Protein AF-A0A1G0NSI0-F1 (afdb_monomer_lite)

pLDDT: mean 87.08, std 13.44, range [25.91, 98.75]

Sequence (244 aa):
MTEITLTLRPIGFISTPFKSKYAAPRQPATALRKSTGTIKLRPGYNFEQALEDLREFDYIWVIFWFNKNSGWKPMVLPPHGDRKKRGVFSTRSPHRPNPIGLSLCKLVDIKGRSIRIENPDMLDGTPVLDIKPYIPHAESHAGAKSGWIGQSNEQTPRPYKVAIAPEVRSSLKLVDREERREIVEYLKEILTRDPHPHIYRRIKTSSDGNSVIAVKRWRFMFSLEEGTVRVFGVAHDRERGTQP

Structure (mmCIF, N/CA/C/O backbone):
data_AF-A0A1G0NSI0-F1
#
_entry.id   AF-A0A1G0NSI0-F1
#
loop_
_atom_site.group_PDB
_atom_site.id
_atom_site.type_symbol
_atom_site.label_atom_id
_atom_site.label_alt_id
_atom_site.label_comp_id
_atom_site.label_asym_id
_atom_site.label_entity_id
_atom_site.label_seq_id
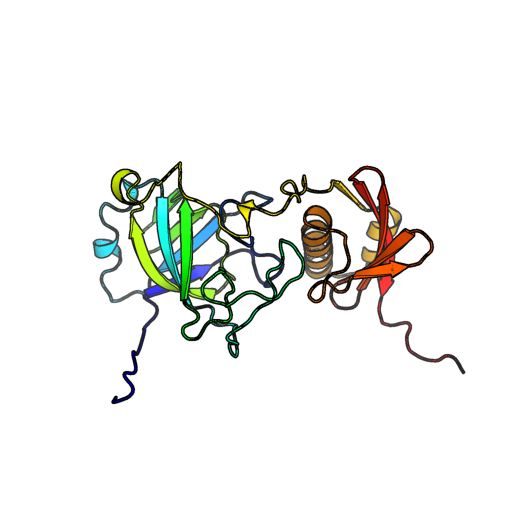_atom_site.pdbx_PDB_ins_code
_atom_site.Cartn_x
_atom_site.Cartn_y
_atom_site.Cartn_z
_atom_site.occupancy
_atom_site.B_iso_or_equiv
_atom_site.auth_seq_id
_atom_site.auth_comp_id
_atom_site.auth_asym_id
_atom_site.auth_atom_id
_atom_site.pdbx_PDB_model_num
ATOM 1 N N . MET A 1 1 ? -32.333 13.637 -7.473 1.00 62.72 1 MET A N 1
ATOM 2 C CA . MET A 1 1 ? -31.585 13.192 -6.278 1.00 62.72 1 MET A CA 1
ATOM 3 C C . MET A 1 1 ? -30.648 14.315 -5.898 1.00 62.72 1 MET A C 1
ATOM 5 O O . MET A 1 1 ? -29.918 14.770 -6.769 1.00 62.72 1 MET A O 1
ATOM 9 N N . THR A 1 2 ? -30.727 14.817 -4.669 1.00 66.88 2 THR A N 1
ATOM 10 C CA . THR A 1 2 ? -29.755 15.787 -4.157 1.00 66.88 2 THR A CA 1
ATOM 11 C C . THR A 1 2 ? -28.403 15.099 -4.023 1.00 66.88 2 THR A C 1
ATOM 13 O O . THR A 1 2 ? -28.314 13.971 -3.537 1.00 66.88 2 THR A O 1
ATOM 16 N N . GLU A 1 3 ? -27.359 15.745 -4.524 1.00 83.31 3 GLU A N 1
ATOM 17 C CA . GLU A 1 3 ? -25.992 15.267 -4.365 1.00 83.31 3 GLU A CA 1
ATOM 18 C C . GLU A 1 3 ? -25.636 15.278 -2.871 1.00 83.31 3 GLU A C 1
ATOM 20 O O . GLU A 1 3 ? -25.782 16.298 -2.197 1.00 83.31 3 GLU A O 1
ATOM 25 N N . ILE A 1 4 ? -25.230 14.124 -2.334 1.00 91.19 4 ILE A N 1
ATOM 26 C CA . ILE A 1 4 ? -24.803 13.990 -0.938 1.00 91.19 4 ILE A CA 1
ATOM 27 C C . ILE A 1 4 ? -23.279 14.053 -0.905 1.00 91.19 4 ILE A C 1
ATOM 29 O O . ILE A 1 4 ? -22.605 13.191 -1.471 1.00 91.19 4 ILE A O 1
ATOM 33 N N . THR A 1 5 ? -22.747 15.035 -0.181 1.00 91.25 5 THR A N 1
ATOM 34 C CA . THR A 1 5 ? -21.307 15.203 0.036 1.00 91.25 5 THR A CA 1
ATOM 35 C C . THR A 1 5 ? -20.927 14.769 1.446 1.00 91.25 5 THR A C 1
ATOM 37 O O . THR A 1 5 ? -21.587 15.130 2.419 1.00 91.25 5 THR A O 1
ATOM 40 N N . LEU A 1 6 ? -19.829 14.018 1.560 1.00 94.00 6 LEU A N 1
ATOM 41 C CA . LEU A 1 6 ? -19.247 13.600 2.834 1.00 94.00 6 LEU A CA 1
ATOM 42 C C . LEU A 1 6 ? -17.893 14.278 3.045 1.00 94.00 6 LEU A C 1
ATOM 44 O O . LEU A 1 6 ? -17.014 14.208 2.186 1.00 94.00 6 LEU A O 1
ATOM 48 N N . THR A 1 7 ? -17.703 14.873 4.221 1.00 95.44 7 THR A N 1
ATOM 49 C CA . THR A 1 7 ? -16.415 15.440 4.639 1.00 95.44 7 THR A CA 1
ATOM 50 C C . THR A 1 7 ? -15.722 14.476 5.589 1.00 95.44 7 THR A C 1
ATOM 52 O O . THR A 1 7 ? -16.191 14.247 6.702 1.00 95.44 7 THR A O 1
ATOM 55 N N . LEU A 1 8 ? -14.581 13.931 5.167 1.00 95.94 8 LEU A N 1
ATOM 56 C CA . LEU A 1 8 ? -13.781 13.004 5.965 1.00 95.94 8 LEU A CA 1
ATOM 57 C C . LEU A 1 8 ? -12.566 13.715 6.563 1.00 95.94 8 LEU A C 1
ATOM 59 O O . LEU A 1 8 ? -11.905 14.516 5.901 1.00 95.94 8 LEU A O 1
ATOM 63 N N . ARG A 1 9 ? -12.246 13.393 7.818 1.00 96.69 9 ARG A N 1
ATOM 64 C CA . ARG A 1 9 ? -11.052 13.886 8.511 1.00 96.69 9 ARG A CA 1
ATOM 65 C C . ARG A 1 9 ? -10.139 12.700 8.816 1.00 96.69 9 ARG A C 1
ATOM 67 O O . ARG A 1 9 ? -10.599 11.776 9.478 1.00 96.69 9 ARG A O 1
ATOM 74 N N . PRO A 1 10 ? -8.867 12.710 8.383 1.00 98.19 10 PRO A N 1
ATOM 75 C CA . PRO A 1 10 ? -7.940 11.641 8.729 1.00 98.19 10 PRO A CA 1
ATOM 76 C C . PRO A 1 10 ? -7.777 11.507 10.246 1.00 98.19 10 PRO A C 1
ATOM 78 O O . PRO A 1 10 ? -7.572 12.516 10.935 1.00 98.19 10 PRO A O 1
ATOM 81 N N . ILE A 1 11 ? -7.813 10.270 10.742 1.00 98.56 11 ILE A N 1
ATOM 82 C CA . ILE A 1 11 ? -7.520 9.931 12.145 1.00 98.56 11 ILE A CA 1
ATOM 83 C C . ILE A 1 11 ? -6.013 9.863 12.405 1.00 98.56 11 ILE A C 1
ATOM 85 O O . ILE A 1 11 ? -5.558 10.000 13.538 1.00 98.56 11 ILE A O 1
ATOM 89 N N . GLY A 1 12 ? -5.219 9.706 11.348 1.00 98.50 12 GLY A N 1
ATOM 90 C CA . GLY A 1 12 ? -3.770 9.603 11.411 1.00 98.50 12 GLY A CA 1
ATOM 91 C C . GLY A 1 12 ? -3.139 9.545 10.029 1.00 98.50 12 GLY A C 1
ATOM 92 O O . GLY A 1 12 ? -3.813 9.669 9.004 1.00 98.50 12 GLY A O 1
ATOM 93 N N . PHE A 1 13 ? -1.829 9.340 10.015 1.00 98.62 13 PHE A N 1
ATOM 94 C CA . PHE A 1 13 ? -1.046 9.179 8.794 1.00 98.62 13 PHE A CA 1
ATOM 95 C C . PHE A 1 13 ? -0.092 8.006 8.962 1.00 98.62 13 PHE A C 1
ATOM 97 O O . PHE A 1 13 ? 0.442 7.786 10.053 1.00 98.62 13 PHE A O 1
ATOM 104 N N . ILE A 1 14 ? 0.124 7.257 7.887 1.00 98.12 14 ILE A N 1
ATOM 105 C CA . ILE A 1 14 ? 1.104 6.175 7.880 1.00 98.12 14 ILE A CA 1
ATOM 106 C C . ILE A 1 14 ? 2.474 6.689 7.443 1.00 98.12 14 ILE A C 1
ATOM 108 O O . ILE A 1 14 ? 2.581 7.429 6.467 1.00 98.12 14 ILE A O 1
ATOM 112 N N . SER A 1 15 ? 3.520 6.258 8.143 1.00 96.94 15 SER A N 1
ATOM 113 C CA . SER A 1 15 ? 4.894 6.351 7.668 1.00 96.94 15 SER A CA 1
ATOM 114 C C . SER A 1 15 ? 5.375 5.002 7.146 1.00 96.94 15 SER A C 1
ATOM 116 O O . SER A 1 15 ? 5.201 3.973 7.806 1.00 96.94 15 SER A O 1
ATOM 118 N N . THR A 1 16 ? 5.955 5.003 5.948 1.00 93.25 16 THR A N 1
ATOM 119 C CA . THR A 1 16 ? 6.458 3.803 5.266 1.00 93.25 16 THR A CA 1
ATOM 120 C C . THR A 1 16 ? 7.760 4.122 4.526 1.00 93.25 16 THR A C 1
ATOM 122 O O . THR A 1 16 ? 8.038 5.284 4.234 1.00 93.25 16 THR A O 1
ATOM 125 N N . PRO A 1 17 ? 8.565 3.117 4.137 1.00 84.88 17 PRO A N 1
ATOM 126 C CA . PRO A 1 17 ? 9.704 3.357 3.247 1.00 84.88 17 PRO A CA 1
ATOM 127 C C . PRO A 1 17 ? 9.290 3.724 1.804 1.00 84.88 17 PRO A C 1
ATOM 129 O O . PRO A 1 17 ? 10.148 4.003 0.965 1.00 84.88 17 PRO A O 1
ATOM 132 N N . PHE A 1 18 ? 7.995 3.714 1.475 1.00 83.81 18 PHE A N 1
ATOM 133 C CA . PHE A 1 18 ? 7.500 3.813 0.107 1.00 83.81 18 PHE A CA 1
ATOM 134 C C . PHE A 1 18 ? 7.249 5.268 -0.300 1.00 83.81 18 PHE A C 1
ATOM 136 O O . PHE A 1 18 ? 6.138 5.789 -0.202 1.00 83.81 18 PHE A O 1
ATOM 143 N N . LYS A 1 19 ? 8.294 5.927 -0.818 1.00 74.88 19 LYS A N 1
ATOM 144 C CA . LYS A 1 19 ? 8.215 7.307 -1.344 1.00 74.88 19 LYS A CA 1
ATOM 145 C C . LYS A 1 19 ? 7.560 7.404 -2.737 1.00 74.88 19 LYS A C 1
ATOM 147 O O . LYS A 1 19 ? 7.225 8.493 -3.195 1.00 74.88 19 LYS A O 1
ATOM 152 N N . SER A 1 20 ? 7.387 6.280 -3.439 1.00 69.25 20 SER A N 1
ATOM 153 C CA . SER A 1 20 ? 6.891 6.220 -4.822 1.00 69.25 20 SER A CA 1
ATOM 154 C C . SER A 1 20 ? 5.942 5.039 -5.030 1.00 69.25 20 SER A C 1
ATOM 156 O O . SER A 1 20 ? 6.138 3.974 -4.451 1.00 69.25 20 SER A O 1
ATOM 158 N N . LYS A 1 21 ? 4.944 5.194 -5.914 1.00 66.19 21 LYS A N 1
ATOM 159 C CA . LYS A 1 21 ? 3.903 4.181 -6.215 1.00 66.19 21 LYS A CA 1
ATOM 160 C C . LYS A 1 21 ? 4.423 2.829 -6.702 1.00 66.19 21 LYS A C 1
ATOM 162 O O . LYS A 1 21 ? 3.675 1.862 -6.723 1.00 66.19 21 LYS A O 1
ATOM 167 N N . TYR A 1 22 ? 5.669 2.784 -7.154 1.00 63.00 22 TYR A N 1
ATOM 168 C CA . TYR A 1 22 ? 6.306 1.562 -7.631 1.00 63.00 22 TYR A CA 1
ATOM 169 C C . TYR A 1 22 ? 7.089 0.831 -6.542 1.00 63.00 22 TYR A C 1
ATOM 171 O O . TYR A 1 22 ? 7.510 -0.283 -6.807 1.00 63.00 22 TYR A O 1
ATOM 179 N N . ALA A 1 23 ? 7.303 1.482 -5.392 1.00 64.38 23 ALA A N 1
ATOM 180 C CA . ALA A 1 23 ? 7.985 0.913 -4.235 1.00 64.38 23 ALA A CA 1
ATOM 181 C C . ALA A 1 23 ? 7.010 0.234 -3.264 1.00 64.38 23 ALA A C 1
ATOM 183 O O . ALA A 1 23 ? 7.398 -0.621 -2.477 1.00 64.38 23 ALA A O 1
ATOM 184 N N . ALA A 1 24 ? 5.742 0.660 -3.276 1.00 69.56 24 ALA A N 1
ATOM 185 C CA . ALA A 1 24 ? 4.708 0.032 -2.473 1.00 69.56 24 ALA A CA 1
ATOM 186 C C . ALA A 1 24 ? 4.271 -1.300 -3.117 1.00 69.56 24 ALA A C 1
ATOM 188 O O . ALA A 1 24 ? 4.027 -1.348 -4.334 1.00 69.56 24 ALA A O 1
ATOM 189 N N . PRO A 1 25 ? 4.091 -2.371 -2.319 1.00 74.81 25 PRO A N 1
ATOM 190 C CA . PRO A 1 25 ? 3.386 -3.572 -2.750 1.00 74.81 25 PRO A CA 1
ATOM 191 C C . PRO A 1 25 ? 2.042 -3.220 -3.402 1.00 74.81 25 PRO A C 1
ATOM 193 O O . PRO A 1 25 ? 1.431 -2.209 -3.077 1.00 74.81 25 PRO A O 1
ATOM 196 N N . ARG A 1 26 ? 1.529 -4.069 -4.308 1.00 77.38 26 ARG A N 1
ATOM 197 C CA . ARG A 1 26 ? 0.156 -3.842 -4.827 1.00 77.38 26 ARG A CA 1
ATOM 198 C C . ARG A 1 26 ? -0.905 -4.156 -3.773 1.00 77.38 26 ARG A C 1
ATOM 200 O O . ARG A 1 26 ? -2.003 -3.626 -3.870 1.00 77.38 26 ARG A O 1
ATOM 207 N N . GLN A 1 27 ? -0.580 -5.078 -2.871 1.00 78.75 27 GLN A N 1
ATOM 208 C CA . GLN A 1 27 ? -1.371 -5.524 -1.726 1.00 78.75 27 GLN A CA 1
ATOM 209 C C . GLN A 1 27 ? -0.407 -6.058 -0.653 1.00 78.75 27 GLN A C 1
ATOM 211 O O . GLN A 1 27 ? 0.643 -6.594 -1.042 1.00 78.75 27 GLN A O 1
ATOM 216 N N . PRO A 1 28 ? -0.752 -6.025 0.648 1.00 77.00 28 PRO A N 1
ATOM 217 C CA . PRO A 1 28 ? 0.151 -6.447 1.722 1.00 77.00 28 PRO A CA 1
ATOM 218 C C . PRO A 1 28 ? 0.657 -7.884 1.568 1.00 77.00 28 PRO A C 1
ATOM 220 O O . PRO A 1 28 ? 1.854 -8.149 1.655 1.00 77.00 28 PRO A O 1
ATOM 223 N N . ALA A 1 29 ? -0.242 -8.805 1.210 1.00 76.31 29 ALA A N 1
ATOM 224 C CA . ALA A 1 29 ? 0.079 -10.215 0.979 1.00 76.31 29 ALA A CA 1
ATOM 225 C C . ALA A 1 29 ? 1.007 -10.459 -0.230 1.00 76.31 29 ALA A C 1
ATOM 227 O O . ALA A 1 29 ? 1.560 -11.543 -0.376 1.00 76.31 29 ALA A O 1
ATOM 228 N N . THR A 1 30 ? 1.185 -9.463 -1.105 1.00 70.75 30 THR A N 1
ATOM 229 C CA . THR A 1 30 ? 2.025 -9.557 -2.315 1.00 70.75 30 THR A CA 1
ATOM 230 C C . THR A 1 30 ? 3.394 -8.898 -2.147 1.00 70.75 30 THR A C 1
ATOM 232 O O . THR A 1 30 ? 4.114 -8.715 -3.131 1.00 70.75 30 THR A O 1
ATOM 235 N N . ALA A 1 31 ? 3.749 -8.486 -0.926 1.00 73.50 31 ALA A N 1
ATOM 236 C CA . ALA A 1 31 ? 5.034 -7.863 -0.654 1.00 73.50 31 ALA A CA 1
ATOM 237 C C . ALA A 1 31 ? 6.186 -8.837 -0.953 1.00 73.50 31 ALA A C 1
ATOM 239 O O . ALA A 1 31 ? 6.269 -9.927 -0.394 1.00 73.50 31 ALA A O 1
ATOM 240 N N . LEU A 1 32 ? 7.103 -8.421 -1.831 1.00 66.44 32 LEU A N 1
ATOM 241 C CA . LEU A 1 32 ? 8.274 -9.221 -2.214 1.00 66.44 32 LEU A CA 1
ATOM 242 C C . LEU A 1 32 ? 9.364 -9.228 -1.132 1.00 66.44 32 LEU A C 1
ATOM 244 O O . LEU A 1 32 ? 10.274 -10.054 -1.159 1.00 66.44 32 LEU A O 1
ATOM 248 N N . ARG A 1 33 ? 9.310 -8.273 -0.201 1.00 71.25 33 ARG A N 1
ATOM 249 C CA . ARG A 1 33 ? 10.259 -8.114 0.902 1.00 71.25 33 ARG A CA 1
ATOM 250 C C . ARG A 1 33 ? 9.484 -7.733 2.149 1.00 71.25 33 ARG A C 1
ATOM 252 O O . ARG A 1 33 ? 8.541 -6.951 2.059 1.00 71.25 33 ARG A O 1
ATOM 259 N N . LYS A 1 34 ? 9.930 -8.236 3.302 1.00 79.94 34 LYS A N 1
ATOM 260 C CA . LYS A 1 34 ? 9.403 -7.786 4.589 1.00 79.94 34 LYS A CA 1
ATOM 261 C C . LYS A 1 34 ? 9.694 -6.298 4.764 1.00 79.94 34 LYS A C 1
ATOM 263 O O . LYS A 1 34 ? 10.848 -5.878 4.661 1.00 79.94 34 LYS A O 1
ATOM 268 N N . SER A 1 35 ? 8.657 -5.524 5.038 1.00 86.75 35 SER A N 1
ATOM 269 C CA . SER A 1 35 ? 8.756 -4.122 5.430 1.00 86.75 35 SER A CA 1
ATOM 270 C C . SER A 1 35 ? 7.842 -3.856 6.620 1.00 86.75 35 SER A C 1
ATOM 272 O O . SER A 1 35 ? 6.929 -4.627 6.911 1.00 86.75 35 SER A O 1
ATOM 274 N N . THR A 1 36 ? 8.088 -2.756 7.322 1.00 93.00 36 THR A N 1
ATOM 275 C CA . THR A 1 36 ? 7.215 -2.283 8.396 1.00 93.00 36 THR A CA 1
ATOM 276 C C . THR A 1 36 ? 6.759 -0.867 8.096 1.00 93.00 36 THR A C 1
ATOM 278 O O . THR A 1 36 ? 7.521 -0.078 7.534 1.00 93.00 36 THR A O 1
ATOM 281 N N . GLY A 1 37 ? 5.540 -0.538 8.506 1.00 95.81 37 GLY A N 1
ATOM 282 C CA . GLY A 1 37 ? 5.049 0.835 8.557 1.00 95.81 37 GLY A CA 1
ATOM 283 C C . GLY A 1 37 ? 4.495 1.165 9.930 1.00 95.81 37 GLY A C 1
ATOM 284 O O . GLY A 1 37 ? 4.174 0.268 10.711 1.00 95.81 37 GLY A O 1
ATOM 285 N N . THR A 1 38 ? 4.372 2.458 10.202 1.00 98.50 38 THR A N 1
ATOM 286 C CA . THR A 1 38 ? 3.808 2.958 11.456 1.00 98.50 38 THR A CA 1
ATOM 287 C C . THR A 1 38 ? 2.683 3.927 11.149 1.00 98.50 38 THR A C 1
ATOM 289 O O . THR A 1 38 ? 2.915 4.979 10.559 1.00 98.50 38 THR A O 1
ATOM 292 N N . ILE A 1 39 ? 1.468 3.600 11.575 1.00 98.69 39 ILE A N 1
ATOM 293 C CA . ILE A 1 39 ? 0.346 4.534 11.583 1.00 98.69 39 ILE A CA 1
ATOM 294 C C . ILE A 1 39 ? 0.450 5.360 12.860 1.00 98.69 39 ILE A C 1
ATOM 296 O O . ILE A 1 39 ? 0.455 4.809 13.958 1.00 98.69 39 ILE A O 1
ATOM 300 N N . LYS A 1 40 ? 0.541 6.683 12.725 1.00 98.69 40 LYS A N 1
ATOM 301 C CA . LYS A 1 40 ? 0.542 7.611 13.858 1.00 98.69 40 LYS A CA 1
ATOM 302 C C . LYS A 1 40 ? -0.795 8.337 13.912 1.00 98.69 40 LYS A C 1
ATOM 304 O O . LYS A 1 40 ? -1.092 9.152 13.033 1.00 98.69 40 LYS A O 1
ATOM 309 N N . LEU A 1 41 ? -1.590 8.043 14.938 1.00 98.75 41 LEU A N 1
ATOM 310 C CA . LEU A 1 41 ? -2.873 8.702 15.152 1.00 98.75 41 LEU A CA 1
ATOM 311 C C . LEU A 1 41 ? -2.687 10.118 15.709 1.00 98.75 41 LEU A C 1
ATOM 313 O O . LEU A 1 41 ? -1.720 10.433 16.419 1.00 98.75 41 LEU A O 1
ATOM 317 N N . ARG A 1 42 ? -3.623 10.996 15.351 1.00 97.94 42 ARG A N 1
ATOM 318 C CA . ARG A 1 42 ? -3.602 12.408 15.734 1.00 97.94 42 ARG A CA 1
ATOM 319 C C . ARG A 1 42 ? -3.801 12.568 17.249 1.00 97.94 42 ARG A C 1
ATOM 321 O O . ARG A 1 42 ? -4.580 11.830 17.841 1.00 97.94 42 ARG A O 1
ATOM 328 N N . PRO A 1 43 ? -3.114 13.523 17.895 1.00 97.44 43 PRO A N 1
ATOM 329 C CA . PRO A 1 43 ? -3.383 13.858 19.293 1.00 97.44 43 PRO A CA 1
ATOM 330 C C . PRO A 1 43 ? -4.738 14.564 19.454 1.00 97.44 43 PRO A C 1
ATOM 332 O O . PRO A 1 43 ? -5.266 15.108 18.485 1.00 97.44 43 PRO A O 1
ATOM 335 N N . GLY A 1 44 ? -5.247 14.615 20.688 1.00 96.19 44 GLY A N 1
ATOM 336 C CA . GLY A 1 44 ? -6.410 15.437 21.056 1.00 96.19 44 GLY A CA 1
ATOM 337 C C . GLY A 1 44 ? -7.779 14.805 20.787 1.00 96.19 44 GLY A C 1
ATOM 338 O O . GLY A 1 44 ? -8.781 15.506 20.845 1.00 96.19 44 GLY A O 1
ATOM 339 N N . TYR A 1 45 ? -7.822 13.503 20.492 1.00 96.12 45 TYR A N 1
ATOM 340 C CA . TYR A 1 45 ? -9.054 12.748 20.214 1.00 96.12 45 TYR A CA 1
ATOM 341 C C . TYR A 1 45 ? -9.229 11.517 21.120 1.00 96.12 45 TYR A C 1
ATOM 343 O O . TYR A 1 45 ? -10.077 10.679 20.839 1.00 96.12 45 TYR A O 1
ATOM 351 N N . ASN A 1 46 ? -8.408 11.378 22.170 1.00 97.00 46 ASN A N 1
ATOM 352 C CA . ASN A 1 46 ? -8.368 10.200 23.052 1.00 97.00 46 ASN A CA 1
ATOM 353 C C . ASN A 1 46 ? -8.187 8.873 22.294 1.00 97.00 46 ASN A C 1
ATOM 355 O O . ASN A 1 46 ? -8.730 7.837 22.669 1.00 97.00 46 ASN A O 1
ATOM 359 N N . PHE A 1 47 ? -7.405 8.893 21.212 1.00 98.12 47 PHE A N 1
ATOM 360 C CA . PHE A 1 47 ? -7.161 7.690 20.421 1.00 98.12 47 PHE A CA 1
ATOM 361 C C . PHE A 1 47 ? -6.320 6.642 21.151 1.00 98.12 47 PHE A C 1
ATOM 363 O O . PHE A 1 47 ? -6.336 5.491 20.752 1.00 98.12 47 PHE A O 1
ATOM 370 N N . GLU A 1 48 ? -5.611 6.999 22.218 1.00 97.19 48 GLU A N 1
ATOM 371 C CA . GLU A 1 48 ? -4.993 6.029 23.121 1.00 97.19 48 GLU A CA 1
ATOM 372 C C . GLU A 1 48 ? -6.036 5.092 23.731 1.00 97.19 48 GLU A C 1
ATOM 374 O O . GLU A 1 48 ? -5.836 3.884 23.700 1.00 97.19 48 GLU A O 1
ATOM 379 N N . GLN A 1 49 ? -7.157 5.649 24.203 1.00 97.81 49 GLN A N 1
ATOM 380 C CA . GLN A 1 49 ? -8.277 4.879 24.740 1.00 97.81 49 GLN A CA 1
ATOM 381 C C . GLN A 1 49 ? -9.002 4.118 23.623 1.00 97.81 49 GLN A C 1
ATOM 383 O O . GLN A 1 49 ? -9.331 2.952 23.772 1.00 97.81 49 GLN A O 1
ATOM 388 N N . ALA A 1 50 ? -9.194 4.740 22.454 1.00 98.00 50 ALA A N 1
ATOM 389 C CA . ALA A 1 50 ? -9.819 4.067 21.309 1.00 98.00 50 ALA A CA 1
ATOM 390 C C . ALA A 1 50 ? -8.998 2.882 20.750 1.00 98.00 50 ALA A C 1
ATOM 392 O O . ALA A 1 50 ? -9.504 2.134 19.917 1.00 98.00 50 ALA A O 1
ATOM 393 N N . LEU A 1 51 ? -7.730 2.745 21.155 1.00 98.31 51 LEU A N 1
ATOM 394 C CA . LEU A 1 51 ? -6.846 1.635 20.792 1.00 98.31 51 LEU A CA 1
ATOM 395 C C . LEU A 1 51 ? -6.768 0.539 21.860 1.00 98.31 51 LEU A C 1
ATOM 397 O O . LEU A 1 51 ? -6.028 -0.429 21.652 1.00 98.31 51 LEU A O 1
ATOM 401 N N . GLU A 1 52 ? -7.483 0.682 22.978 1.00 97.50 52 GLU A N 1
ATOM 402 C CA . GLU A 1 52 ? -7.616 -0.383 23.972 1.00 97.50 52 GLU A CA 1
ATOM 403 C C . GLU A 1 52 ? -8.082 -1.680 23.294 1.00 97.50 52 GLU A C 1
ATOM 405 O O . GLU A 1 52 ? -8.815 -1.662 22.303 1.00 97.50 52 GLU A O 1
ATOM 410 N N . ASP A 1 53 ? -7.532 -2.798 23.763 1.00 97.94 53 ASP A N 1
ATOM 411 C CA . ASP A 1 53 ? -7.776 -4.169 23.295 1.00 97.94 53 ASP A CA 1
ATOM 412 C C . ASP A 1 53 ? -7.414 -4.475 21.828 1.00 97.94 53 ASP A C 1
ATOM 414 O O . ASP A 1 53 ? -7.311 -5.636 21.437 1.00 97.94 53 ASP A O 1
ATOM 418 N N . LEU A 1 54 ? -7.075 -3.478 20.999 1.00 98.31 54 LEU A N 1
ATOM 419 C CA . LEU A 1 54 ? -6.688 -3.721 19.602 1.00 98.31 54 LEU A CA 1
ATOM 420 C C . LEU A 1 54 ? -5.432 -4.607 19.487 1.00 98.31 54 LEU A C 1
ATOM 422 O O . LEU A 1 54 ? -5.256 -5.303 18.489 1.00 98.31 54 LEU A O 1
ATOM 426 N N . ARG A 1 55 ? -4.564 -4.608 20.511 1.00 97.12 55 ARG A N 1
ATOM 427 C CA . ARG A 1 55 ? -3.371 -5.475 20.584 1.00 97.12 55 ARG A CA 1
ATOM 428 C C . ARG A 1 55 ? -3.699 -6.970 20.651 1.00 97.12 55 ARG A C 1
ATOM 430 O O . ARG A 1 55 ? -2.800 -7.768 20.415 1.00 97.12 55 ARG A O 1
ATOM 437 N N . GLU A 1 56 ? -4.935 -7.341 20.972 1.00 97.62 56 GLU A N 1
ATOM 438 C CA . GLU A 1 56 ? -5.376 -8.739 21.033 1.00 97.62 56 GLU A CA 1
ATOM 439 C C . GLU A 1 56 ? -5.613 -9.348 19.641 1.00 97.62 56 GLU A C 1
ATOM 441 O O . GLU A 1 56 ? -5.771 -10.560 19.509 1.00 97.62 56 GLU A O 1
ATOM 446 N N . PHE A 1 57 ? -5.604 -8.527 18.583 1.00 98.19 57 PHE A N 1
ATOM 447 C CA . PHE A 1 57 ? -5.822 -8.967 17.208 1.00 98.19 57 PHE A CA 1
ATOM 448 C C . PHE A 1 57 ? -4.508 -9.072 16.429 1.00 98.19 57 PHE A C 1
ATOM 450 O O . PHE A 1 57 ? -3.728 -8.126 16.361 1.00 98.19 57 PHE A O 1
ATOM 457 N N . ASP A 1 58 ? -4.309 -10.186 15.723 1.00 97.44 58 ASP A N 1
ATOM 458 C CA . ASP A 1 58 ? -3.151 -10.363 14.833 1.00 97.44 58 ASP A CA 1
ATOM 459 C C . ASP A 1 58 ? -3.228 -9.500 13.565 1.00 97.44 58 ASP A C 1
ATOM 461 O O . ASP A 1 58 ? -2.208 -9.157 12.960 1.00 97.44 58 ASP A O 1
ATOM 465 N N . TYR A 1 59 ? -4.444 -9.175 13.119 1.00 97.94 59 TYR A N 1
ATOM 466 C CA . TYR A 1 59 ? -4.699 -8.474 11.867 1.00 97.94 59 TYR A CA 1
ATOM 467 C C . TYR A 1 59 ? -5.741 -7.375 12.039 1.00 97.94 59 TYR A C 1
ATOM 469 O O . TYR A 1 59 ? -6.729 -7.525 12.756 1.00 97.94 59 TYR A O 1
ATOM 477 N N . ILE A 1 60 ? -5.532 -6.282 11.309 1.00 98.38 60 ILE A N 1
ATOM 478 C CA . ILE A 1 60 ? -6.432 -5.135 11.265 1.00 98.38 60 ILE A CA 1
ATOM 479 C C . ILE A 1 60 ? -6.717 -4.735 9.820 1.00 98.38 60 ILE A C 1
ATOM 481 O O . ILE A 1 60 ? -5.835 -4.761 8.957 1.00 98.38 60 ILE A O 1
ATOM 485 N N . TRP A 1 61 ? -7.945 -4.310 9.562 1.00 98.25 61 TRP A N 1
ATOM 486 C CA . TRP A 1 61 ? -8.270 -3.515 8.393 1.00 98.25 61 TRP A CA 1
ATOM 487 C C . TRP A 1 61 ? -7.836 -2.078 8.606 1.00 98.25 61 TRP A C 1
ATOM 489 O O . TRP A 1 61 ? -8.169 -1.454 9.611 1.00 98.25 61 TRP A O 1
ATOM 499 N N . VAL A 1 62 ? -7.146 -1.538 7.612 1.00 98.50 62 VAL A N 1
ATOM 500 C CA . VAL A 1 62 ? -6.806 -0.123 7.523 1.00 98.50 62 VAL A CA 1
ATOM 501 C C . VAL A 1 62 ? -7.556 0.461 6.335 1.00 98.50 62 VAL A C 1
ATOM 503 O O . VAL A 1 62 ? -7.357 0.038 5.192 1.00 98.50 62 VAL A O 1
ATOM 506 N N . ILE A 1 63 ? -8.422 1.434 6.608 1.00 98.62 63 ILE A N 1
ATOM 507 C CA . ILE A 1 63 ? -9.141 2.203 5.593 1.00 98.62 63 ILE A CA 1
ATOM 508 C C . ILE A 1 63 ? -8.403 3.524 5.423 1.00 98.62 63 ILE A C 1
ATOM 510 O O . ILE A 1 63 ? -8.166 4.248 6.389 1.00 98.62 63 ILE A O 1
ATOM 514 N N . PHE A 1 64 ? -8.023 3.854 4.195 1.00 98.38 64 PHE A N 1
ATOM 515 C CA . PHE A 1 64 ? -7.163 5.003 3.918 1.00 98.38 64 PHE A CA 1
ATOM 516 C C . PHE A 1 64 ? -7.585 5.735 2.646 1.00 98.38 64 PHE A C 1
ATOM 518 O O . PHE A 1 64 ? -8.431 5.263 1.891 1.00 98.38 64 PHE A O 1
ATOM 525 N N . TRP A 1 65 ? -7.005 6.908 2.402 1.00 97.62 65 TRP A N 1
ATOM 526 C CA . TRP A 1 65 ? -7.308 7.728 1.229 1.00 97.62 65 TRP A CA 1
ATOM 527 C C . TRP A 1 65 ? -6.124 7.762 0.260 1.00 97.62 65 TRP A C 1
ATOM 529 O O . TRP A 1 65 ? -5.028 8.155 0.657 1.00 97.62 65 TRP A O 1
ATOM 539 N N . PHE A 1 66 ? -6.317 7.426 -1.022 1.00 95.75 66 PHE A N 1
ATOM 540 C CA . PHE A 1 66 ? -5.275 7.582 -2.049 1.00 95.75 66 PHE A CA 1
ATOM 541 C C . PHE A 1 66 ? -5.069 9.068 -2.398 1.00 95.75 66 PHE A C 1
ATOM 543 O O . PHE A 1 66 ? -5.436 9.544 -3.472 1.00 95.75 66 PHE A O 1
ATOM 550 N N . ASN A 1 67 ? -4.429 9.805 -1.491 1.00 93.31 67 ASN A N 1
ATOM 551 C CA . ASN A 1 67 ? -4.199 11.254 -1.540 1.00 93.31 67 ASN A CA 1
ATOM 552 C C . ASN A 1 67 ? -3.348 11.751 -2.721 1.00 93.31 67 ASN A C 1
ATOM 554 O O . ASN A 1 67 ? -3.230 12.957 -2.916 1.00 93.31 67 ASN A O 1
ATOM 558 N N . LYS A 1 68 ? -2.734 10.852 -3.495 1.00 90.44 68 LYS A N 1
ATOM 559 C CA . LYS A 1 68 ? -1.963 11.185 -4.705 1.00 90.44 68 LYS A CA 1
ATOM 560 C C . LYS A 1 68 ? -2.738 10.963 -6.007 1.00 90.44 68 LYS A C 1
ATOM 562 O O . LYS A 1 68 ? -2.185 11.196 -7.080 1.00 90.44 68 LYS A O 1
ATOM 567 N N . ASN A 1 69 ? -3.993 10.521 -5.942 1.00 88.62 69 ASN A N 1
ATOM 568 C CA . ASN A 1 69 ? -4.817 10.339 -7.132 1.00 88.62 69 ASN A CA 1
ATOM 569 C C . ASN A 1 69 ? -5.530 11.629 -7.521 1.00 88.62 69 ASN A C 1
ATOM 571 O O . ASN A 1 69 ? -6.209 12.239 -6.705 1.00 88.62 69 ASN A O 1
ATOM 575 N N . SER A 1 70 ? -5.422 12.001 -8.795 1.00 84.56 70 SER A N 1
ATOM 576 C CA . SER A 1 70 ? -6.016 13.219 -9.359 1.00 84.56 70 SER A CA 1
ATOM 577 C C . SER A 1 70 ? -7.287 12.973 -10.185 1.00 84.56 70 SER A C 1
ATOM 579 O O . SER A 1 70 ? -7.750 13.873 -10.877 1.00 84.56 70 SER A O 1
ATOM 581 N N . GLY A 1 71 ? -7.860 11.764 -10.147 1.00 91.19 71 GLY A N 1
ATOM 582 C CA . GLY A 1 71 ? -9.100 11.450 -10.860 1.00 91.19 71 GLY A CA 1
ATOM 583 C C . GLY A 1 71 ? -9.371 9.956 -11.030 1.00 91.19 71 GLY A C 1
ATOM 584 O O . GLY A 1 71 ? -8.584 9.100 -10.605 1.00 91.19 71 GLY A O 1
ATOM 585 N N . TRP A 1 72 ? -10.493 9.653 -11.688 1.00 95.56 72 TRP A N 1
ATOM 586 C CA . TRP A 1 72 ? -10.952 8.292 -11.954 1.00 95.56 72 TRP A CA 1
ATOM 587 C C . TRP A 1 72 ? -11.601 8.154 -13.336 1.00 95.56 72 TRP A C 1
ATOM 589 O O . TRP A 1 72 ? -11.968 9.139 -13.974 1.00 95.56 72 TRP A O 1
ATOM 599 N N . LYS A 1 73 ? -11.719 6.909 -13.809 1.00 95.31 73 LYS A N 1
ATOM 600 C CA . LYS A 1 73 ? -12.468 6.543 -15.019 1.00 95.31 73 LYS A CA 1
ATOM 601 C C . LYS A 1 73 ? -13.280 5.271 -14.745 1.00 95.31 73 LYS A C 1
ATOM 603 O O . LYS A 1 73 ? -12.795 4.423 -13.992 1.00 95.31 73 LYS A O 1
ATOM 608 N N . PRO A 1 74 ? -14.449 5.076 -15.386 1.00 96.88 74 PRO A N 1
ATOM 609 C CA . PRO A 1 74 ? -15.252 3.862 -15.210 1.00 96.88 74 PRO A CA 1
ATOM 610 C C . PRO A 1 74 ? -14.523 2.573 -15.586 1.00 96.88 74 PRO A C 1
ATOM 612 O O . PRO A 1 74 ? -14.773 1.530 -14.990 1.00 96.88 74 PRO A O 1
ATOM 615 N N . MET A 1 75 ? -13.600 2.650 -16.547 1.00 96.06 75 MET A N 1
ATOM 616 C CA . MET A 1 75 ? -12.799 1.527 -17.024 1.00 96.06 75 MET A CA 1
ATOM 617 C C . MET A 1 75 ? -11.316 1.782 -16.756 1.00 96.06 75 MET A C 1
ATOM 619 O O . MET A 1 75 ? -10.790 2.848 -17.087 1.00 96.06 75 MET A O 1
ATOM 623 N N . VAL A 1 76 ? -10.627 0.781 -16.220 1.00 92.25 76 VAL A N 1
ATOM 624 C CA . VAL A 1 76 ? -9.189 0.811 -15.916 1.00 92.25 76 VAL A CA 1
ATOM 625 C C . VAL A 1 76 ? -8.494 -0.369 -16.582 1.00 92.25 76 VAL A C 1
ATOM 627 O O . VAL A 1 76 ? -9.149 -1.350 -16.923 1.00 92.25 76 VAL A O 1
ATOM 630 N N . LEU A 1 77 ? -7.179 -0.285 -16.780 1.00 88.12 77 LEU A N 1
ATOM 631 C CA . LEU A 1 77 ? -6.378 -1.428 -17.211 1.00 88.12 77 LEU A CA 1
ATOM 632 C C . LEU A 1 77 ? -5.640 -2.005 -15.996 1.00 88.12 77 LEU A C 1
ATOM 634 O O . LEU A 1 77 ? -4.688 -1.377 -15.526 1.00 88.12 77 LEU A O 1
ATOM 638 N N . PRO A 1 78 ? -6.080 -3.151 -15.445 1.00 84.44 78 PRO A N 1
ATOM 639 C CA . PRO A 1 78 ? -5.370 -3.792 -14.349 1.00 84.44 78 PRO A CA 1
ATOM 640 C C . PRO A 1 78 ? -3.965 -4.239 -14.779 1.00 84.44 78 PRO A C 1
ATOM 642 O O . PRO A 1 78 ? -3.755 -4.559 -15.945 1.00 84.44 78 PRO A O 1
ATOM 645 N N . PRO A 1 79 ? -2.999 -4.297 -13.846 1.00 72.69 79 PRO A N 1
ATOM 646 C CA . PRO A 1 79 ? -1.630 -4.708 -14.152 1.00 72.69 79 PRO A CA 1
ATOM 647 C C . PRO A 1 79 ? -1.440 -6.231 -14.284 1.00 72.69 79 PRO A C 1
ATOM 649 O O . PRO A 1 79 ? -0.309 -6.657 -14.495 1.00 72.69 79 PRO A O 1
ATOM 652 N N . HIS A 1 80 ? -2.493 -7.031 -14.086 1.00 67.00 80 HIS A N 1
ATOM 653 C CA . HIS A 1 80 ? -2.494 -8.492 -14.232 1.00 67.00 80 HIS A CA 1
ATOM 654 C C . HIS A 1 80 ? -3.625 -8.902 -15.185 1.00 67.00 80 HIS A C 1
ATOM 656 O O . HIS A 1 80 ? -4.634 -8.189 -15.255 1.00 67.00 80 HIS A O 1
ATOM 662 N N . GLY A 1 81 ? -3.487 -10.056 -15.840 1.00 66.75 81 GLY A N 1
ATOM 663 C CA . GLY A 1 81 ? -4.507 -10.633 -16.709 1.00 66.75 81 GLY A CA 1
ATOM 664 C C . GLY A 1 81 ? -4.345 -10.258 -18.184 1.00 66.75 81 GLY A C 1
ATOM 665 O O . GLY A 1 81 ? -3.321 -9.750 -18.628 1.00 66.75 81 GLY A O 1
ATOM 666 N N . ASP A 1 82 ? -5.415 -10.470 -18.947 1.00 69.06 82 ASP A N 1
ATOM 667 C CA . ASP A 1 82 ? -5.496 -10.463 -20.417 1.00 69.06 82 ASP A CA 1
ATOM 668 C C . ASP A 1 82 ? -5.297 -9.100 -21.116 1.00 69.06 82 ASP A C 1
ATOM 670 O O . ASP A 1 82 ? -5.772 -8.898 -22.233 1.00 69.06 82 ASP A O 1
ATOM 674 N N . ARG A 1 83 ? -4.635 -8.128 -20.471 1.00 75.19 83 ARG A N 1
ATOM 675 C CA . ARG A 1 83 ? -4.428 -6.754 -20.977 1.00 75.19 83 ARG A CA 1
ATOM 676 C C . ARG A 1 83 ? -5.724 -6.072 -21.444 1.00 75.19 83 ARG A C 1
ATOM 678 O O . ARG A 1 83 ? -5.693 -5.116 -22.222 1.00 75.19 83 ARG A O 1
ATOM 685 N N . LYS A 1 84 ? -6.870 -6.513 -20.921 1.00 85.75 84 LYS A N 1
ATOM 686 C CA . LYS A 1 84 ? -8.193 -5.969 -21.217 1.00 85.75 84 LYS A CA 1
ATOM 687 C C . LYS A 1 84 ? -8.595 -4.940 -20.170 1.00 85.75 84 LYS A C 1
ATOM 689 O O . LYS A 1 84 ? -8.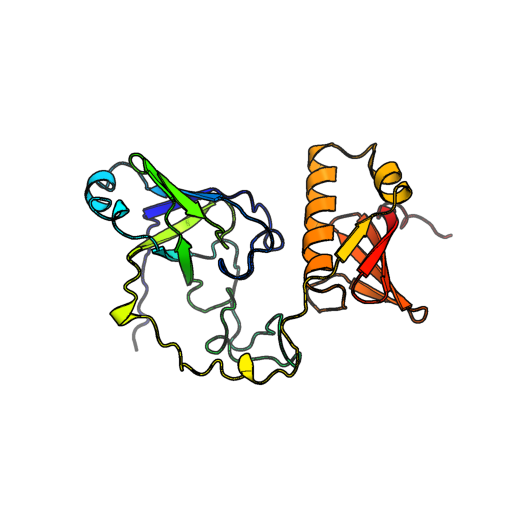384 -5.121 -18.970 1.00 85.75 84 LYS A O 1
ATOM 694 N N . LYS A 1 85 ? -9.234 -3.852 -20.611 1.00 91.50 85 LYS A N 1
ATOM 695 C CA . LYS A 1 85 ? -9.846 -2.895 -19.681 1.00 91.50 85 LYS A CA 1
ATOM 696 C C . LYS A 1 85 ? -10.992 -3.560 -18.916 1.00 91.50 85 LYS A C 1
ATOM 698 O O . LYS A 1 85 ? -11.814 -4.263 -19.501 1.00 91.50 85 LYS A O 1
ATOM 703 N N . ARG A 1 86 ? -11.077 -3.287 -17.618 1.00 93.44 86 ARG A N 1
ATOM 704 C CA . ARG A 1 86 ? -12.105 -3.799 -16.704 1.00 93.44 86 ARG A CA 1
ATOM 705 C C . ARG A 1 86 ? -12.828 -2.640 -16.027 1.00 93.44 86 ARG A C 1
ATOM 707 O O . ARG A 1 86 ? -12.233 -1.582 -15.814 1.00 93.44 86 ARG A O 1
ATOM 714 N N . GLY A 1 87 ? -14.099 -2.842 -15.683 1.00 95.94 87 GLY A N 1
ATOM 715 C CA . GLY A 1 87 ? -14.863 -1.861 -14.911 1.00 95.94 87 GLY A CA 1
ATOM 716 C C . GLY A 1 87 ? -14.214 -1.649 -13.549 1.00 95.94 87 GLY A C 1
ATOM 717 O O . GLY A 1 87 ? -13.850 -2.623 -12.894 1.00 95.94 87 GLY A O 1
ATOM 718 N N . VAL A 1 88 ? -14.051 -0.404 -13.108 1.00 96.00 88 VAL A N 1
ATOM 719 C CA . VAL A 1 88 ? -13.244 -0.058 -11.928 1.00 96.00 88 VAL A CA 1
ATOM 720 C C . VAL A 1 88 ? -13.687 -0.800 -10.661 1.00 96.00 88 VAL A C 1
ATOM 722 O O . VAL A 1 88 ? -12.840 -1.226 -9.880 1.00 96.00 88 VAL A O 1
ATOM 725 N N . PHE A 1 89 ? -14.989 -1.048 -10.496 1.00 96.12 89 PHE A N 1
ATOM 726 C CA . PHE A 1 89 ? -15.554 -1.783 -9.358 1.00 96.12 89 PHE A CA 1
ATOM 727 C C . PHE A 1 89 ? -15.302 -3.295 -9.385 1.00 96.12 89 PHE A C 1
ATOM 729 O O . PHE A 1 89 ? -15.413 -3.942 -8.353 1.00 96.12 89 PHE A O 1
ATOM 736 N N . SER A 1 90 ? -14.878 -3.844 -10.524 1.00 94.00 90 SER A N 1
ATOM 737 C CA . SER A 1 90 ? -14.378 -5.223 -10.637 1.00 94.00 90 SER A CA 1
ATOM 738 C C . SER A 1 90 ? -12.867 -5.332 -10.382 1.00 94.00 90 SER A C 1
ATOM 740 O O . SER A 1 90 ? -12.252 -6.352 -10.690 1.00 94.00 90 SER A O 1
ATOM 742 N N . THR A 1 91 ? -12.244 -4.262 -9.870 1.00 92.88 91 THR A N 1
ATOM 743 C CA . THR A 1 91 ? -10.798 -4.152 -9.635 1.00 92.88 91 THR A CA 1
ATOM 744 C C . THR A 1 91 ? -10.502 -3.525 -8.271 1.00 92.88 91 THR A C 1
ATOM 746 O O . THR A 1 91 ? -11.381 -2.962 -7.620 1.00 92.88 91 THR A O 1
ATOM 749 N N . ARG A 1 92 ? -9.227 -3.554 -7.871 1.00 92.25 92 ARG A N 1
ATOM 750 C CA . ARG A 1 92 ? -8.684 -2.802 -6.725 1.00 92.25 92 ARG A CA 1
ATOM 751 C C . ARG A 1 92 ? -7.872 -1.573 -7.170 1.00 92.25 92 ARG A C 1
ATOM 753 O O . ARG A 1 92 ? -6.933 -1.173 -6.494 1.00 92.25 92 ARG A O 1
ATOM 760 N N . SER A 1 93 ? -8.179 -1.003 -8.341 1.00 92.19 93 SER A N 1
ATOM 761 C CA . SER A 1 93 ? -7.511 0.217 -8.818 1.00 92.19 93 SER A CA 1
ATOM 762 C C . SER A 1 93 ? -7.717 1.363 -7.827 1.00 92.19 93 SER A C 1
ATOM 764 O O . SER A 1 93 ? -8.826 1.506 -7.317 1.00 92.19 93 SER A O 1
ATOM 766 N N . PRO A 1 94 ? -6.714 2.220 -7.590 1.00 92.88 94 PRO A N 1
ATOM 767 C CA . PRO A 1 94 ? -6.874 3.350 -6.685 1.00 92.88 94 PRO A CA 1
ATOM 768 C C . PRO A 1 94 ? -7.661 4.509 -7.350 1.00 92.88 94 PRO A C 1
ATOM 770 O O . PRO A 1 94 ? -8.212 5.371 -6.665 1.00 92.88 94 PRO A O 1
ATOM 773 N N . HIS A 1 95 ? -7.770 4.524 -8.686 1.00 94.06 95 HIS A N 1
ATOM 774 C CA . HIS A 1 95 ? -8.485 5.536 -9.477 1.00 94.06 95 HIS A CA 1
ATOM 775 C C . HIS A 1 95 ? -10.002 5.289 -9.480 1.00 94.06 95 HIS A C 1
ATOM 777 O O . HIS A 1 95 ? -10.542 4.789 -10.468 1.00 94.06 95 HIS A O 1
ATOM 783 N N . ARG A 1 96 ? -10.681 5.609 -8.372 1.00 95.31 96 ARG A N 1
ATOM 784 C CA . ARG A 1 96 ? -12.119 5.358 -8.124 1.00 95.31 96 ARG A CA 1
ATOM 785 C C . ARG A 1 96 ? -12.861 6.666 -7.794 1.00 95.31 96 ARG A C 1
ATOM 787 O O . ARG A 1 96 ? -12.185 7.615 -7.404 1.00 95.31 96 ARG A O 1
ATOM 794 N N . PRO A 1 97 ? -14.209 6.715 -7.883 1.00 95.44 97 PRO A N 1
ATOM 795 C CA . PRO A 1 97 ? -14.983 7.918 -7.545 1.00 95.44 97 PRO A CA 1
ATOM 796 C C . PRO A 1 97 ? -14.661 8.450 -6.148 1.00 95.44 97 PRO A C 1
ATOM 798 O O . PRO A 1 97 ? -14.335 9.617 -5.987 1.00 95.44 97 PRO A O 1
ATOM 801 N N . ASN A 1 98 ? -14.652 7.541 -5.170 1.00 95.56 98 ASN A N 1
ATOM 802 C CA . ASN A 1 98 ? -14.107 7.768 -3.841 1.00 95.56 98 ASN A CA 1
ATOM 803 C C . ASN A 1 98 ? -12.819 6.941 -3.733 1.00 95.56 98 ASN A C 1
ATOM 805 O O . ASN A 1 98 ? -12.910 5.704 -3.690 1.00 95.56 98 ASN A O 1
ATOM 809 N N . PRO A 1 99 ? -11.629 7.570 -3.750 1.00 96.06 99 PRO A N 1
ATOM 810 C CA . PRO A 1 99 ? -10.333 6.894 -3.725 1.00 96.06 99 PRO A CA 1
ATOM 811 C C . PRO A 1 99 ? -9.999 6.354 -2.322 1.00 96.06 99 PRO A C 1
ATOM 813 O O . PRO A 1 99 ? -8.950 6.646 -1.751 1.00 96.06 99 PRO A O 1
ATOM 816 N N . ILE A 1 100 ? -10.904 5.546 -1.775 1.00 97.56 100 ILE A N 1
ATOM 817 C CA . ILE A 1 100 ? -10.756 4.841 -0.507 1.00 97.56 100 ILE A CA 1
ATOM 818 C C . ILE A 1 100 ? -10.028 3.522 -0.772 1.00 97.56 100 ILE A C 1
ATOM 820 O O . ILE A 1 100 ? -10.456 2.715 -1.604 1.00 97.56 100 ILE A O 1
ATOM 824 N N . GLY A 1 101 ? -8.915 3.333 -0.075 1.00 96.94 101 GLY A N 1
ATOM 825 C CA . GLY A 1 101 ? -8.161 2.092 -0.005 1.00 96.94 101 GLY A CA 1
ATOM 826 C C . GLY A 1 101 ? -8.574 1.254 1.202 1.00 96.94 101 GLY A C 1
ATOM 827 O O . GLY A 1 101 ? -9.103 1.774 2.185 1.00 96.94 101 GLY A O 1
ATOM 828 N N . LEU A 1 102 ? -8.337 -0.052 1.103 1.00 97.38 102 LEU A N 1
ATOM 829 C CA . LEU A 1 102 ? -8.617 -1.032 2.147 1.00 97.38 102 LEU A CA 1
ATOM 830 C C . LEU A 1 102 ? -7.501 -2.074 2.145 1.00 97.38 102 LEU A C 1
ATOM 832 O O . LEU A 1 102 ? -7.333 -2.769 1.137 1.00 97.38 102 LEU A O 1
ATOM 836 N N . SER A 1 103 ? -6.811 -2.205 3.274 1.00 96.50 103 SER A N 1
ATOM 837 C CA . SER A 1 103 ? -5.688 -3.132 3.429 1.00 96.50 103 SER A CA 1
ATOM 838 C C . SER A 1 103 ? -5.826 -3.966 4.688 1.00 96.50 103 SER A C 1
ATOM 840 O O . SER A 1 103 ? -6.065 -3.425 5.764 1.00 96.50 103 SER A O 1
ATOM 842 N N . LEU A 1 104 ? -5.662 -5.283 4.541 1.00 96.38 104 LEU A N 1
ATOM 843 C CA . LEU A 1 104 ? -5.523 -6.206 5.662 1.00 96.38 104 LEU A CA 1
ATOM 844 C C . LEU A 1 104 ? -4.055 -6.219 6.072 1.00 96.38 104 LEU A C 1
ATOM 846 O O . LEU A 1 104 ? -3.202 -6.708 5.326 1.00 96.38 104 LEU A O 1
ATOM 850 N N . CYS A 1 105 ? -3.756 -5.653 7.231 1.00 96.06 105 CYS A N 1
ATOM 851 C CA . CYS A 1 105 ? -2.401 -5.490 7.729 1.00 96.06 105 CYS A CA 1
ATOM 852 C C . CYS A 1 105 ? -2.187 -6.372 8.954 1.00 96.06 105 CYS A C 1
ATOM 854 O O . CYS A 1 105 ? -3.049 -6.437 9.827 1.00 96.06 105 CYS A O 1
ATOM 856 N N . LYS A 1 106 ? -1.022 -7.019 9.039 1.00 96.56 106 LYS A N 1
ATOM 857 C CA . LYS A 1 106 ? -0.627 -7.724 10.258 1.00 96.56 106 LYS A CA 1
ATOM 858 C C . LYS A 1 106 ? -0.207 -6.702 11.310 1.00 96.56 106 LYS A C 1
ATOM 860 O O . LYS A 1 106 ? 0.680 -5.887 11.035 1.00 96.56 106 LYS A O 1
ATOM 865 N N . LEU A 1 107 ? -0.835 -6.746 12.479 1.00 98.00 107 LEU A N 1
ATOM 866 C CA . LEU A 1 107 ? -0.478 -5.925 13.624 1.00 98.00 107 LEU A CA 1
ATOM 867 C C . LEU A 1 107 ? 0.805 -6.472 14.258 1.00 98.00 107 LEU A C 1
ATOM 869 O O . LEU A 1 107 ? 0.958 -7.674 14.450 1.00 98.00 107 LEU A O 1
ATOM 873 N N . VAL A 1 108 ? 1.756 -5.584 14.542 1.00 97.62 108 VAL A N 1
ATOM 874 C CA . VAL A 1 108 ? 3.028 -5.953 15.181 1.00 97.62 108 VAL A CA 1
ATOM 875 C C . VAL A 1 108 ? 3.070 -5.472 16.618 1.00 97.62 108 VAL A C 1
ATOM 877 O O . VAL A 1 108 ? 3.553 -6.179 17.493 1.00 97.62 108 VAL A O 1
ATOM 880 N N . ASP A 1 109 ? 2.673 -4.220 16.839 1.00 97.56 109 ASP A N 1
ATOM 881 C CA . ASP A 1 109 ? 2.835 -3.549 18.123 1.00 97.56 109 ASP A CA 1
ATOM 882 C C . ASP A 1 109 ? 2.020 -2.252 18.145 1.00 97.56 109 ASP A C 1
ATOM 884 O O . ASP A 1 109 ? 1.827 -1.616 17.105 1.00 97.56 109 ASP A O 1
ATOM 888 N N . ILE A 1 110 ? 1.608 -1.814 19.332 1.00 98.44 110 ILE A N 1
ATOM 889 C CA . ILE A 1 110 ? 0.982 -0.507 19.546 1.00 98.44 110 ILE A CA 1
ATOM 890 C C . ILE A 1 110 ? 1.726 0.184 20.683 1.00 98.44 110 ILE A C 1
ATOM 892 O O . ILE A 1 110 ? 1.843 -0.378 21.764 1.00 98.44 110 ILE A O 1
ATOM 896 N N . LYS A 1 111 ? 2.194 1.420 20.491 1.00 97.50 111 LYS A N 1
ATOM 897 C CA . LYS A 1 111 ? 2.835 2.239 21.536 1.00 97.50 111 LYS A CA 1
ATOM 898 C C . LYS A 1 111 ? 2.233 3.639 21.555 1.00 97.50 111 LYS A C 1
ATOM 900 O O . LYS A 1 111 ? 2.468 4.434 20.639 1.00 97.50 111 LYS A O 1
ATOM 905 N N . GLY A 1 112 ? 1.455 3.943 22.595 1.00 97.31 112 GLY A N 1
ATOM 906 C CA . GLY A 1 112 ? 0.628 5.151 22.636 1.00 97.31 112 GLY A CA 1
ATOM 907 C C . GLY A 1 112 ? -0.277 5.206 21.402 1.00 97.31 112 GLY A C 1
ATOM 908 O O . GLY A 1 112 ? -0.990 4.255 21.115 1.00 97.31 112 GLY A O 1
ATOM 909 N N . ARG A 1 113 ? -0.160 6.275 20.608 1.00 97.81 113 ARG A N 1
ATOM 910 C CA . ARG A 1 113 ? -0.897 6.470 19.341 1.00 97.81 113 ARG A CA 1
ATOM 911 C C . ARG A 1 113 ? -0.199 5.911 18.093 1.00 97.81 113 ARG A C 1
ATOM 913 O O . ARG A 1 113 ? -0.565 6.274 16.975 1.00 97.81 113 ARG A O 1
ATOM 920 N N . SER A 1 114 ? 0.862 5.123 18.263 1.00 98.38 114 SER A N 1
ATOM 921 C CA . SER A 1 114 ? 1.638 4.557 17.153 1.00 98.38 114 SER A CA 1
ATOM 922 C C . SER A 1 114 ? 1.315 3.080 16.982 1.00 98.38 114 SER A C 1
ATOM 924 O O . SER A 1 114 ? 1.562 2.298 17.892 1.00 98.38 114 SER A O 1
ATOM 926 N N . ILE A 1 115 ? 0.824 2.699 15.809 1.00 98.62 115 ILE A N 1
ATOM 927 C CA . ILE A 1 115 ? 0.457 1.325 15.458 1.00 98.62 115 ILE A CA 1
ATOM 928 C C . ILE A 1 115 ? 1.446 0.840 14.407 1.00 98.62 115 ILE A C 1
ATOM 930 O O . ILE A 1 115 ? 1.519 1.399 13.311 1.00 98.62 115 ILE A O 1
ATOM 934 N N . ARG A 1 116 ? 2.235 -0.177 14.737 1.00 98.31 116 ARG A N 1
ATOM 935 C CA . ARG A 1 116 ? 3.223 -0.764 13.833 1.00 98.31 116 ARG A CA 1
ATOM 936 C C . ARG A 1 116 ? 2.619 -1.970 13.126 1.00 98.31 116 ARG A C 1
ATOM 938 O O . ARG A 1 116 ? 2.058 -2.847 13.777 1.00 98.31 116 ARG A O 1
ATOM 945 N N . ILE A 1 117 ? 2.768 -2.015 11.807 1.00 97.69 117 ILE A N 1
ATOM 946 C CA . ILE A 1 117 ? 2.209 -3.057 10.939 1.00 97.69 117 ILE A CA 1
ATOM 947 C C . ILE A 1 117 ? 3.260 -3.636 9.990 1.00 97.69 117 ILE A C 1
ATOM 949 O O . ILE A 1 117 ? 4.221 -2.949 9.627 1.00 97.69 117 ILE A O 1
ATOM 953 N N . GLU A 1 118 ? 3.067 -4.885 9.560 1.00 93.50 118 GLU A N 1
ATOM 954 C CA . GLU A 1 118 ? 3.902 -5.515 8.528 1.00 93.50 118 GLU A CA 1
ATOM 955 C C . GLU A 1 118 ? 3.344 -5.301 7.120 1.00 93.50 118 GLU A C 1
ATOM 957 O O . GLU A 1 118 ? 2.134 -5.336 6.891 1.00 93.50 118 GLU A O 1
ATOM 962 N N . ASN A 1 119 ? 4.266 -5.155 6.168 1.00 86.88 119 ASN A N 1
ATOM 963 C CA . ASN A 1 119 ? 4.028 -5.151 4.727 1.00 86.88 119 ASN A CA 1
ATOM 964 C C . ASN A 1 119 ? 2.907 -4.199 4.269 1.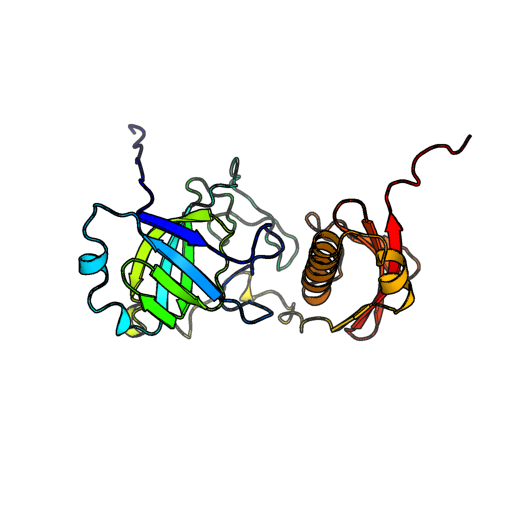00 86.88 119 ASN A C 1
ATOM 966 O O . ASN A 1 119 ? 2.036 -4.628 3.513 1.00 86.88 119 ASN A O 1
ATOM 970 N N . PRO A 1 120 ? 2.889 -2.917 4.689 1.00 92.19 120 PRO A N 1
ATOM 971 C CA . PRO A 1 120 ? 1.890 -1.983 4.183 1.00 92.19 120 PRO A CA 1
ATOM 972 C C . PRO A 1 120 ? 1.993 -1.842 2.658 1.00 92.19 120 PRO A C 1
ATOM 974 O O . PRO A 1 120 ? 3.058 -2.009 2.073 1.00 92.19 120 PRO A O 1
ATOM 977 N N . ASP A 1 121 ? 0.896 -1.486 2.009 1.00 91.81 121 ASP A N 1
ATOM 978 C CA . ASP A 1 121 ? 0.813 -1.176 0.573 1.00 91.81 121 ASP A CA 1
ATOM 979 C C . ASP A 1 121 ? 0.484 0.308 0.319 1.00 91.81 121 ASP A C 1
ATOM 981 O O . ASP A 1 121 ? 0.098 0.716 -0.776 1.00 91.81 121 ASP A O 1
ATOM 985 N N . MET A 1 122 ? 0.657 1.132 1.351 1.00 94.25 122 MET A N 1
ATOM 986 C CA . MET A 1 122 ? 0.388 2.566 1.348 1.00 94.25 122 MET A CA 1
ATOM 987 C C . MET A 1 122 ? 1.682 3.359 1.161 1.00 94.25 122 MET A C 1
ATOM 989 O O . MET A 1 122 ? 2.739 2.958 1.641 1.00 94.25 122 MET A O 1
ATOM 993 N N . LEU A 1 123 ? 1.599 4.521 0.512 1.00 93.44 123 LEU A N 1
ATOM 994 C CA . LEU A 1 123 ? 2.730 5.447 0.418 1.00 93.44 123 LEU A CA 1
ATOM 995 C C . LEU A 1 123 ? 2.995 6.140 1.753 1.00 93.44 123 LEU A C 1
ATOM 997 O O . LEU A 1 123 ? 2.090 6.296 2.577 1.00 93.44 123 LEU A O 1
ATOM 1001 N N . ASP A 1 124 ? 4.224 6.604 1.950 1.00 94.94 124 ASP A N 1
ATOM 1002 C CA . ASP A 1 124 ? 4.556 7.475 3.077 1.00 94.94 124 ASP A CA 1
ATOM 1003 C C . ASP A 1 124 ? 3.661 8.730 3.084 1.00 94.94 124 ASP A C 1
ATOM 1005 O O . ASP A 1 124 ? 3.399 9.345 2.044 1.00 94.94 124 ASP A O 1
ATOM 1009 N N . GLY A 1 125 ? 3.129 9.069 4.257 1.00 96.75 125 GLY A N 1
ATOM 1010 C CA . GLY A 1 125 ? 2.193 10.175 4.445 1.00 96.75 125 GLY A CA 1
ATOM 1011 C C . GLY A 1 125 ? 0.769 9.904 3.948 1.00 96.75 125 GLY A C 1
ATOM 1012 O O . GLY A 1 125 ? -0.021 10.846 3.840 1.00 96.75 125 GLY A O 1
ATOM 1013 N N . THR A 1 126 ? 0.410 8.655 3.629 1.00 98.00 126 THR A N 1
ATOM 1014 C CA . THR A 1 126 ? -0.974 8.320 3.253 1.00 98.00 126 THR A CA 1
ATOM 1015 C C . THR A 1 126 ? -1.922 8.574 4.442 1.00 98.00 126 THR A C 1
ATOM 1017 O O . THR A 1 126 ? -1.652 8.085 5.545 1.00 98.00 126 THR A O 1
ATOM 1020 N N . PRO A 1 127 ? -3.025 9.329 4.263 1.00 98.44 127 PRO A N 1
ATOM 1021 C CA . PRO A 1 127 ? -4.004 9.567 5.319 1.00 98.44 127 PRO A CA 1
ATOM 1022 C C . PRO A 1 127 ? -4.793 8.301 5.647 1.00 98.44 127 PRO A C 1
ATOM 1024 O O . PRO A 1 127 ? -5.368 7.677 4.752 1.00 98.44 127 PRO A O 1
ATOM 1027 N N . VAL A 1 128 ? -4.870 7.968 6.933 1.00 98.69 128 VAL A N 1
ATOM 1028 C CA . VAL A 1 128 ? -5.700 6.879 7.456 1.00 98.69 128 VAL A CA 1
ATOM 1029 C C . VAL A 1 128 ? -7.037 7.455 7.904 1.00 98.69 128 VAL A C 1
ATOM 1031 O O . VAL A 1 128 ? -7.086 8.481 8.586 1.00 98.69 128 VAL A O 1
ATOM 1034 N N . LEU A 1 129 ? -8.115 6.805 7.482 1.00 98.62 129 LEU A N 1
ATOM 1035 C CA . LEU A 1 129 ? -9.491 7.198 7.757 1.00 98.62 129 LEU A CA 1
ATOM 1036 C C . LEU A 1 129 ? -10.084 6.396 8.911 1.00 98.62 129 LEU A C 1
ATOM 1038 O O . LEU A 1 129 ? -10.796 6.975 9.721 1.00 98.62 129 LEU A O 1
ATOM 1042 N N . ASP A 1 130 ? -9.793 5.096 8.982 1.00 98.75 130 ASP A N 1
ATOM 1043 C CA . ASP A 1 130 ? -10.368 4.204 9.990 1.00 98.75 130 ASP A CA 1
ATOM 1044 C C . ASP A 1 130 ? -9.532 2.922 10.164 1.00 98.75 130 ASP A C 1
ATOM 1046 O O . ASP A 1 130 ? -8.757 2.553 9.273 1.00 98.75 130 ASP A O 1
ATOM 1050 N N . ILE A 1 131 ? -9.689 2.258 11.312 1.00 98.69 131 ILE A N 1
ATOM 1051 C CA . ILE A 1 131 ? -9.031 0.992 11.661 1.00 98.69 131 ILE A CA 1
ATOM 1052 C C . ILE A 1 131 ? -10.060 0.059 12.296 1.00 98.69 131 ILE A C 1
ATOM 1054 O O . ILE A 1 131 ? -10.813 0.472 13.173 1.00 98.69 131 ILE A O 1
ATOM 105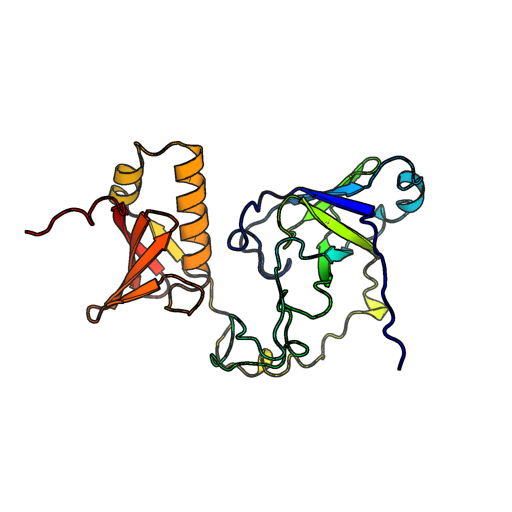8 N N . LYS A 1 132 ? -10.086 -1.206 11.868 1.00 98.56 132 LYS A N 1
ATOM 1059 C CA . LYS A 1 132 ? -10.986 -2.228 12.422 1.00 98.56 132 LYS A CA 1
ATOM 1060 C C . LYS A 1 132 ? -10.239 -3.538 12.663 1.00 98.56 132 LYS A C 1
ATOM 1062 O O . LYS A 1 132 ? -9.344 -3.844 11.877 1.00 98.56 132 LYS A O 1
ATOM 1067 N N . PRO A 1 133 ? -10.588 -4.326 13.690 1.00 98.19 133 PRO A N 1
ATOM 1068 C CA . PRO A 1 133 ? -10.055 -5.677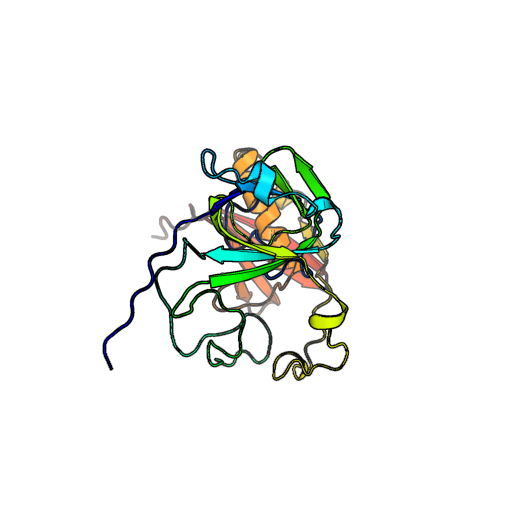 13.817 1.00 98.19 133 PRO A CA 1
ATOM 1069 C C . PRO A 1 133 ? -10.508 -6.543 12.637 1.00 98.19 133 PRO A C 1
ATOM 1071 O O . PRO A 1 133 ? -11.631 -6.397 12.154 1.00 98.19 133 PRO A O 1
ATOM 1074 N N . TYR A 1 134 ? -9.638 -7.442 12.180 1.00 98.00 134 TYR A N 1
ATOM 1075 C CA . TYR A 1 134 ? -10.032 -8.513 11.268 1.00 98.00 134 TYR A CA 1
ATOM 1076 C C . TYR A 1 134 ? -10.632 -9.669 12.068 1.00 98.00 134 TYR A C 1
ATOM 1078 O O . TYR A 1 134 ? -10.016 -10.148 13.021 1.00 98.00 134 TYR A O 1
ATOM 1086 N N . ILE A 1 135 ? -11.814 -10.135 11.671 1.00 97.00 135 ILE A N 1
ATOM 1087 C CA . ILE A 1 135 ? -12.552 -11.198 12.358 1.00 97.00 135 ILE A CA 1
ATOM 1088 C C . ILE A 1 135 ? -12.656 -12.403 11.412 1.00 97.00 135 ILE A C 1
ATOM 1090 O O . ILE A 1 135 ? -13.550 -12.440 10.562 1.00 97.00 135 ILE A O 1
ATOM 1094 N N . PRO A 1 136 ? -11.789 -13.429 11.555 1.00 93.00 136 PRO A N 1
ATOM 1095 C CA . PRO A 1 136 ? -11.709 -14.534 10.599 1.00 93.00 136 PRO A CA 1
ATOM 1096 C C . PRO A 1 136 ? -13.046 -15.232 10.331 1.00 93.00 136 PRO A C 1
ATOM 1098 O O . PRO A 1 136 ? -13.362 -15.504 9.178 1.00 93.00 136 PRO A O 1
ATOM 1101 N N . HIS A 1 137 ? -13.846 -15.485 11.371 1.00 93.00 137 HIS A N 1
ATOM 1102 C CA . HIS A 1 137 ? -15.151 -16.143 11.234 1.00 93.00 137 HIS A CA 1
ATOM 1103 C C . HIS A 1 137 ? -16.155 -15.319 10.411 1.00 93.00 137 HIS A C 1
ATOM 1105 O O . HIS A 1 137 ? -16.975 -15.886 9.698 1.00 93.00 137 HIS A O 1
ATOM 1111 N N . ALA A 1 138 ? -16.103 -13.988 10.509 1.00 92.75 138 ALA A N 1
ATOM 1112 C CA . ALA A 1 138 ? -17.037 -13.111 9.809 1.00 92.75 138 ALA A CA 1
ATOM 1113 C C . ALA A 1 138 ? -16.579 -12.773 8.381 1.00 92.75 138 ALA A C 1
ATOM 1115 O O . ALA A 1 138 ? -17.410 -12.439 7.541 1.00 92.75 138 ALA A O 1
ATOM 1116 N N . GLU A 1 139 ? -15.273 -12.831 8.107 1.00 94.25 139 GLU A N 1
ATOM 1117 C CA . GLU A 1 139 ? -14.695 -12.226 6.901 1.00 94.25 139 GLU A CA 1
ATOM 1118 C C . GLU A 1 139 ? -13.987 -13.220 5.969 1.00 94.25 139 GLU A C 1
ATOM 1120 O O . GLU A 1 139 ? -13.784 -12.924 4.788 1.00 94.25 139 GLU A O 1
ATOM 1125 N N . SER A 1 140 ? -13.603 -14.401 6.463 1.00 92.94 140 SER A N 1
ATOM 1126 C CA . SER A 1 140 ? -12.892 -15.402 5.666 1.00 92.94 140 SER A CA 1
ATOM 1127 C C . SER A 1 140 ? -13.855 -16.295 4.884 1.00 92.94 140 SER A C 1
ATOM 1129 O O . SER A 1 140 ? -14.669 -17.019 5.452 1.00 92.94 140 SER A O 1
ATOM 1131 N N . HIS A 1 141 ? -13.697 -16.322 3.559 1.00 91.38 141 HIS A N 1
ATOM 1132 C CA . HIS A 1 141 ? -14.432 -17.214 2.662 1.00 91.38 141 HIS A CA 1
ATOM 1133 C C . HIS A 1 141 ? -13.460 -17.973 1.750 1.00 91.38 141 HIS A C 1
ATOM 1135 O O . HIS A 1 141 ? -13.211 -17.568 0.615 1.00 91.38 141 HIS A O 1
ATOM 1141 N N . ALA A 1 142 ? -12.913 -19.094 2.232 1.00 87.88 142 ALA A N 1
ATOM 1142 C CA . ALA A 1 142 ? -11.876 -19.855 1.521 1.00 87.88 142 ALA A CA 1
ATOM 1143 C C . ALA A 1 142 ? -12.286 -20.326 0.107 1.00 87.88 142 ALA A C 1
ATOM 1145 O O . ALA A 1 142 ? -11.438 -20.441 -0.772 1.00 87.88 142 ALA A O 1
ATOM 1146 N N . GLY A 1 143 ? -13.582 -20.565 -0.132 1.00 87.50 143 GLY A N 1
ATOM 1147 C CA . GLY A 1 143 ? -14.126 -20.981 -1.433 1.00 87.50 143 GLY A CA 1
ATOM 1148 C C . GLY A 1 143 ? -14.566 -19.837 -2.356 1.00 87.50 143 GLY A C 1
ATOM 1149 O O . GLY A 1 143 ? -15.219 -20.090 -3.371 1.00 87.50 143 GLY A O 1
ATOM 1150 N N . ALA A 1 144 ? -14.288 -18.577 -2.007 1.00 90.44 144 ALA A N 1
ATOM 1151 C CA . ALA A 1 144 ? -14.731 -17.435 -2.799 1.00 90.44 144 ALA A CA 1
ATOM 1152 C C . ALA A 1 144 ? -14.098 -17.422 -4.204 1.00 90.44 144 ALA A C 1
ATOM 1154 O O . ALA A 1 144 ? -12.910 -17.682 -4.388 1.00 90.44 144 ALA A O 1
ATOM 1155 N N . LYS A 1 145 ? -14.895 -17.068 -5.219 1.00 90.19 145 LYS A N 1
ATOM 1156 C CA . LYS A 1 145 ? -14.422 -16.947 -6.607 1.00 90.19 145 LYS A CA 1
ATOM 1157 C C . LYS A 1 145 ? -13.638 -15.644 -6.801 1.00 90.19 145 LYS A C 1
ATOM 1159 O O . LYS A 1 145 ? -14.136 -14.570 -6.476 1.00 90.19 145 LYS A O 1
ATOM 1164 N N . SER A 1 146 ? -12.487 -15.718 -7.471 1.00 86.56 146 SER A N 1
ATOM 1165 C CA . SER A 1 146 ? -11.651 -14.547 -7.812 1.00 86.56 146 SER A CA 1
ATOM 1166 C C . SER A 1 146 ? -12.003 -13.880 -9.155 1.00 86.56 146 SER A C 1
ATOM 1168 O O . SER A 1 146 ? -11.305 -12.974 -9.611 1.00 86.56 146 SER A O 1
ATOM 1170 N N . GLY A 1 147 ? -13.076 -14.318 -9.823 1.00 88.06 147 GLY A N 1
ATOM 1171 C CA . GLY A 1 147 ? -13.528 -13.755 -11.101 1.00 88.06 147 GLY A CA 1
ATOM 1172 C C . GLY A 1 147 ? -12.468 -13.836 -12.209 1.00 88.06 147 GLY A C 1
ATOM 1173 O O . GLY A 1 147 ? -11.755 -14.831 -12.320 1.00 88.06 147 GLY A O 1
ATOM 1174 N N . TRP A 1 148 ? -12.339 -12.770 -13.009 1.00 86.75 148 TRP A N 1
ATOM 1175 C CA . TRP A 1 148 ? -11.380 -12.688 -14.125 1.00 86.75 148 TRP A CA 1
ATOM 1176 C C . TRP A 1 148 ? -9.908 -12.774 -13.682 1.00 86.75 148 TRP A C 1
ATOM 1178 O O . TRP A 1 148 ? -9.053 -13.075 -14.506 1.00 86.75 148 TRP A O 1
ATOM 1188 N N . ILE A 1 149 ? -9.614 -12.551 -12.394 1.00 81.06 149 ILE A N 1
ATOM 1189 C CA . ILE A 1 149 ? -8.267 -12.711 -11.822 1.00 81.06 149 ILE A CA 1
ATOM 1190 C C . ILE A 1 149 ? -7.911 -14.199 -11.701 1.00 81.06 149 ILE A C 1
ATOM 1192 O O . ILE A 1 149 ? -6.766 -14.570 -11.910 1.00 81.06 149 ILE A O 1
ATOM 1196 N N . GLY A 1 150 ? -8.885 -15.057 -11.378 1.00 72.19 150 GLY A N 1
ATOM 1197 C CA . GLY A 1 150 ? -8.669 -16.504 -11.250 1.00 72.19 150 GLY A CA 1
ATOM 1198 C C . GLY A 1 150 ? -8.738 -17.274 -12.572 1.00 72.19 150 GLY A C 1
ATOM 1199 O O . GLY A 1 150 ? -8.412 -18.453 -12.600 1.00 72.19 150 GLY A O 1
ATOM 1200 N N . GLN A 1 151 ? -9.188 -16.631 -13.654 1.00 67.81 151 GLN A N 1
ATOM 1201 C CA . GLN A 1 151 ? -9.332 -17.237 -14.986 1.00 67.81 151 GLN A CA 1
ATOM 1202 C C . GLN A 1 151 ? -8.097 -17.044 -15.872 1.00 67.81 151 GLN A C 1
ATOM 1204 O O . GLN A 1 151 ? -8.015 -17.640 -16.945 1.00 67.81 151 GLN A O 1
ATOM 1209 N N . SER A 1 152 ? -7.149 -16.192 -15.475 1.00 58.09 152 SER A N 1
ATOM 1210 C CA . SER A 1 152 ? -5.911 -16.042 -16.227 1.00 58.09 152 SER A CA 1
ATOM 1211 C C . SER A 1 152 ? -5.056 -17.295 -16.048 1.00 58.09 152 SER A C 1
ATOM 1213 O O . SER A 1 152 ? -4.592 -17.569 -14.947 1.00 58.09 152 SER A O 1
ATOM 1215 N N . ASN A 1 153 ? -4.773 -17.997 -17.150 1.00 47.41 153 ASN A N 1
ATOM 1216 C CA . ASN A 1 153 ? -3.736 -19.038 -17.222 1.00 47.41 153 ASN A CA 1
ATOM 1217 C C . ASN A 1 153 ? -2.316 -18.501 -16.941 1.00 47.41 153 ASN A C 1
ATOM 1219 O O . ASN A 1 153 ? -1.354 -19.267 -16.941 1.00 47.41 153 ASN A O 1
ATOM 1223 N N . GLU A 1 154 ? -2.167 -17.196 -16.697 1.00 50.75 154 GLU A N 1
ATOM 1224 C CA . GLU A 1 154 ? -0.983 -16.631 -16.060 1.00 50.75 154 GLU A CA 1
ATOM 1225 C C . GLU A 1 154 ? -0.898 -17.192 -14.634 1.00 50.75 154 GLU A C 1
ATOM 1227 O O . GLU A 1 154 ? -1.459 -16.635 -13.690 1.00 50.75 154 GLU A O 1
ATOM 1232 N N . GLN A 1 155 ? -0.192 -18.316 -14.479 1.00 47.25 155 GLN A N 1
ATOM 1233 C CA . GLN A 1 155 ? 0.398 -18.704 -13.199 1.00 47.25 155 GLN A CA 1
ATOM 1234 C C . GLN A 1 155 ? 0.993 -17.445 -12.584 1.00 47.25 155 GLN A C 1
ATOM 1236 O O . GLN A 1 155 ? 1.718 -16.737 -13.285 1.00 47.25 155 GLN A O 1
ATOM 1241 N N . THR A 1 156 ? 0.674 -17.152 -11.317 1.00 51.59 156 THR A N 1
ATOM 1242 C CA . THR A 1 156 ? 1.277 -16.046 -10.566 1.00 51.59 156 THR A CA 1
ATOM 1243 C C . THR A 1 156 ? 2.767 -16.055 -10.892 1.00 51.59 156 THR A C 1
ATOM 1245 O O . THR A 1 156 ? 3.421 -17.036 -10.519 1.00 51.59 156 THR A O 1
ATOM 1248 N N . PRO A 1 157 ? 3.295 -15.085 -11.671 1.00 55.41 157 PRO A N 1
ATOM 1249 C CA . PRO A 1 157 ? 4.626 -15.245 -12.227 1.00 55.41 157 PRO A CA 1
ATOM 1250 C C . PRO A 1 157 ? 5.576 -15.452 -11.062 1.00 55.41 157 PRO A C 1
ATOM 1252 O O . PRO A 1 157 ? 5.592 -14.637 -10.132 1.00 55.41 157 PRO A O 1
ATOM 1255 N N . ARG A 1 158 ? 6.301 -16.580 -11.054 1.00 65.31 158 ARG A N 1
ATOM 1256 C CA . ARG A 1 158 ? 7.352 -16.775 -10.055 1.00 65.31 158 ARG A CA 1
ATOM 1257 C C . ARG A 1 158 ? 8.246 -15.539 -10.152 1.00 65.31 158 ARG A C 1
ATOM 1259 O O . ARG A 1 158 ? 8.615 -15.179 -11.271 1.00 65.31 158 ARG A O 1
ATOM 1266 N N . PRO A 1 159 ? 8.541 -14.862 -9.031 1.00 76.81 159 PRO A N 1
ATOM 1267 C CA . PRO A 1 159 ? 9.327 -13.643 -9.078 1.00 76.81 159 PRO A CA 1
ATOM 1268 C C . PRO A 1 159 ? 10.636 -13.917 -9.822 1.00 76.81 159 PRO A C 1
ATOM 1270 O O . PRO A 1 159 ? 11.356 -14.864 -9.498 1.00 76.81 159 PRO A O 1
ATOM 1273 N N . TYR A 1 160 ? 10.916 -13.108 -10.840 1.00 86.31 160 TYR A N 1
ATOM 1274 C CA . TYR A 1 160 ? 12.105 -13.240 -11.667 1.00 86.31 160 TYR A CA 1
ATOM 1275 C C . TYR A 1 160 ? 13.349 -12.971 -10.826 1.00 86.31 160 TYR A C 1
ATOM 1277 O O . TYR A 1 160 ? 13.395 -12.038 -10.018 1.00 86.31 160 TYR A O 1
ATOM 1285 N N . LYS A 1 161 ? 14.402 -13.758 -11.036 1.00 89.44 161 LYS A N 1
ATOM 1286 C CA . LYS A 1 161 ? 15.690 -13.497 -10.389 1.00 89.44 161 LYS A CA 1
ATOM 1287 C C . LYS A 1 161 ? 16.352 -12.316 -11.093 1.00 89.44 161 LYS A C 1
ATOM 1289 O O . LYS A 1 161 ? 16.602 -12.392 -12.287 1.00 89.44 161 LYS A O 1
ATOM 1294 N N . VAL A 1 162 ? 16.661 -11.231 -10.383 1.00 92.31 162 VAL A N 1
ATOM 1295 C CA . VAL A 1 162 ? 17.333 -10.064 -10.988 1.00 92.31 162 VAL A CA 1
ATOM 1296 C C . VAL A 1 162 ? 18.820 -10.065 -10.644 1.00 92.31 162 VAL A C 1
ATOM 1298 O O . VAL A 1 162 ? 19.202 -9.850 -9.490 1.00 92.31 162 VAL A O 1
ATOM 1301 N N . ALA A 1 163 ? 19.665 -10.255 -11.657 1.00 93.94 163 ALA A N 1
ATOM 1302 C CA . ALA A 1 163 ? 21.115 -10.135 -11.566 1.00 93.94 163 ALA A CA 1
ATOM 1303 C C . ALA A 1 163 ? 21.565 -8.808 -12.195 1.00 93.94 163 ALA A C 1
ATOM 1305 O O . ALA A 1 163 ? 21.210 -8.502 -13.327 1.00 93.94 163 ALA A O 1
ATOM 1306 N N . ILE A 1 164 ? 22.340 -8.009 -11.455 1.00 93.81 164 ILE A N 1
ATOM 1307 C CA . ILE A 1 164 ? 22.903 -6.742 -11.953 1.00 93.81 164 ILE A CA 1
ATOM 1308 C C . ILE A 1 164 ? 24.409 -6.910 -12.091 1.00 93.81 164 ILE A C 1
ATOM 1310 O O . ILE A 1 164 ? 25.077 -7.133 -11.071 1.00 93.81 164 ILE A O 1
ATOM 1314 N N . ALA A 1 165 ? 24.902 -6.767 -13.322 1.00 93.69 165 ALA A N 1
ATOM 1315 C CA . ALA A 1 165 ? 26.300 -6.947 -13.679 1.00 93.69 165 ALA A CA 1
ATOM 1316 C C . ALA A 1 165 ? 27.230 -5.947 -12.947 1.00 93.69 165 ALA A C 1
ATOM 1318 O O . ALA A 1 165 ? 26.803 -4.828 -12.614 1.00 93.69 165 ALA A O 1
ATOM 1319 N N . PRO A 1 166 ? 28.483 -6.330 -12.633 1.00 92.19 166 PRO A N 1
ATOM 1320 C CA . PRO A 1 166 ? 29.446 -5.463 -11.945 1.00 92.19 166 PRO A CA 1
ATOM 1321 C C . PRO A 1 166 ? 29.705 -4.122 -12.647 1.00 92.19 166 PRO A C 1
ATOM 1323 O O . PRO A 1 166 ? 29.906 -3.101 -11.981 1.00 92.19 166 PRO A O 1
ATOM 1326 N N . GLU A 1 167 ? 29.648 -4.102 -13.974 1.00 91.88 167 GLU A N 1
ATOM 1327 C CA . GLU A 1 167 ? 29.879 -2.936 -14.828 1.00 91.88 167 GLU A CA 1
ATOM 1328 C C . GLU A 1 167 ? 28.775 -1.900 -14.602 1.00 91.88 167 GLU A C 1
ATOM 1330 O O . GLU A 1 167 ? 29.061 -0.742 -14.308 1.00 91.88 167 GLU A O 1
ATOM 1335 N N . VAL A 1 168 ? 27.511 -2.338 -14.574 1.00 91.75 168 VAL A N 1
ATOM 1336 C CA . VAL A 1 168 ? 26.348 -1.483 -14.272 1.00 91.75 168 VAL A CA 1
ATOM 1337 C C . VAL A 1 168 ? 26.470 -0.844 -12.890 1.00 91.75 168 VAL A C 1
ATOM 1339 O O . VAL A 1 168 ? 26.174 0.338 -12.704 1.00 91.75 168 VAL A O 1
ATOM 1342 N N . ARG A 1 169 ? 26.931 -1.610 -11.895 1.00 88.25 169 ARG A N 1
ATOM 1343 C CA . ARG A 1 169 ? 27.166 -1.086 -10.539 1.00 88.25 169 ARG A CA 1
ATOM 1344 C C . ARG A 1 169 ? 28.296 -0.065 -10.523 1.00 88.25 169 ARG A C 1
ATOM 1346 O O . ARG A 1 169 ? 28.214 0.910 -9.778 1.00 88.25 169 ARG A O 1
ATOM 1353 N N . SER A 1 170 ? 29.328 -0.292 -11.331 1.00 88.12 170 SER A N 1
ATOM 1354 C CA . SER A 1 170 ? 30.477 0.599 -11.461 1.00 88.12 170 SER A CA 1
ATOM 1355 C C . SER A 1 170 ? 30.099 1.924 -12.120 1.00 88.12 170 SER A C 1
ATOM 1357 O O . SER A 1 170 ? 30.457 2.970 -11.584 1.00 88.12 170 SER A O 1
ATOM 1359 N N . SER A 1 171 ? 29.281 1.907 -13.176 1.00 87.25 171 SER A N 1
ATOM 1360 C CA . SER A 1 171 ? 28.774 3.116 -13.846 1.00 87.25 171 SER A CA 1
ATOM 1361 C C . SER A 1 171 ? 27.914 4.003 -12.938 1.00 87.25 171 SER A C 1
ATOM 1363 O O . SER A 1 171 ? 27.834 5.210 -13.143 1.00 87.25 171 SER A O 1
ATOM 1365 N N . LEU A 1 172 ? 27.298 3.431 -11.898 1.00 88.06 172 LEU A N 1
ATOM 1366 C CA . LEU A 1 172 ? 26.516 4.177 -10.909 1.00 88.06 172 LEU A CA 1
ATOM 1367 C C . LEU A 1 172 ? 27.340 4.650 -9.696 1.00 88.06 172 LEU A C 1
ATOM 1369 O O . LEU A 1 172 ? 26.766 5.221 -8.770 1.00 88.06 172 LEU A O 1
ATOM 1373 N N . LYS A 1 173 ? 28.661 4.414 -9.634 1.00 87.62 173 LYS A N 1
ATOM 1374 C CA . LYS A 1 173 ? 29.480 4.756 -8.449 1.00 87.62 173 LYS A CA 1
ATOM 1375 C C . LYS A 1 173 ? 29.495 6.248 -8.119 1.00 87.62 173 LYS A C 1
ATOM 1377 O O . LYS A 1 173 ? 29.516 6.573 -6.938 1.00 87.62 173 LYS A O 1
ATOM 1382 N N . LEU A 1 174 ? 29.475 7.104 -9.141 1.00 85.38 174 LEU A N 1
ATOM 1383 C CA . LEU A 1 174 ? 29.510 8.567 -9.008 1.00 85.38 174 LEU A CA 1
ATOM 1384 C C . LEU A 1 174 ? 28.136 9.182 -8.698 1.00 85.38 174 LEU A C 1
ATOM 1386 O O . LEU A 1 174 ? 28.040 10.379 -8.447 1.00 85.38 174 LEU A O 1
ATOM 1390 N N . VAL A 1 175 ? 27.071 8.379 -8.733 1.00 87.62 175 VAL A N 1
ATOM 1391 C CA . VAL A 1 175 ? 25.731 8.810 -8.328 1.00 87.62 175 VAL A CA 1
ATOM 1392 C C . VAL A 1 175 ? 25.687 8.894 -6.809 1.00 87.62 175 VAL A C 1
ATOM 1394 O O . VAL A 1 175 ? 26.238 8.022 -6.129 1.00 87.62 175 VAL A O 1
ATOM 1397 N N . ASP A 1 176 ? 24.994 9.911 -6.291 1.00 91.19 176 ASP A N 1
ATOM 1398 C CA . ASP A 1 176 ? 24.723 10.040 -4.863 1.00 91.19 176 ASP A CA 1
ATOM 1399 C C . ASP A 1 176 ? 24.245 8.706 -4.258 1.00 91.19 176 ASP A C 1
ATOM 1401 O O . ASP A 1 176 ? 23.520 7.925 -4.885 1.00 91.19 176 ASP A O 1
ATOM 1405 N N . ARG A 1 177 ? 24.679 8.422 -3.027 1.00 85.50 177 ARG A N 1
ATOM 1406 C CA . ARG A 1 177 ? 24.459 7.121 -2.390 1.00 85.50 177 ARG A CA 1
ATOM 1407 C C . ARG A 1 177 ? 22.971 6.816 -2.213 1.00 85.50 177 ARG A C 1
ATOM 1409 O O . ARG A 1 177 ? 22.595 5.650 -2.379 1.00 85.50 177 ARG A O 1
ATOM 1416 N N . GLU A 1 178 ? 22.157 7.810 -1.861 1.00 79.50 178 GLU A N 1
ATOM 1417 C CA . GLU A 1 178 ? 20.715 7.643 -1.673 1.00 79.50 178 GLU A CA 1
ATOM 1418 C C . GLU A 1 178 ? 20.017 7.492 -3.027 1.00 79.50 178 GLU A C 1
ATOM 1420 O O . GLU A 1 178 ? 19.282 6.520 -3.221 1.00 79.50 178 GLU A O 1
ATOM 1425 N N . GLU A 1 179 ? 20.329 8.352 -4.003 1.00 82.56 179 GLU A N 1
ATOM 1426 C CA . GLU A 1 179 ? 19.760 8.253 -5.357 1.00 82.56 179 GLU A CA 1
ATOM 1427 C C . GLU A 1 179 ? 20.096 6.903 -6.014 1.00 82.56 179 GLU A C 1
ATOM 1429 O O . GLU A 1 179 ? 19.217 6.226 -6.558 1.00 82.56 179 GLU A O 1
ATOM 1434 N N . ARG A 1 180 ? 21.352 6.454 -5.912 1.00 86.56 180 ARG A N 1
ATOM 1435 C CA . ARG A 1 180 ? 21.800 5.148 -6.415 1.00 86.56 180 ARG A CA 1
ATOM 1436 C C . ARG A 1 180 ? 21.013 4.006 -5.787 1.00 86.56 180 ARG A C 1
ATOM 1438 O O . ARG A 1 180 ? 20.621 3.072 -6.489 1.00 86.56 180 ARG A O 1
ATOM 1445 N N . ARG A 1 181 ? 20.814 4.052 -4.467 1.00 82.88 181 ARG A N 1
ATOM 1446 C CA . ARG A 1 181 ? 20.054 3.028 -3.743 1.00 82.88 181 ARG A CA 1
ATOM 1447 C C . ARG A 1 181 ? 18.616 2.980 -4.248 1.00 82.88 181 ARG A C 1
ATOM 1449 O O . ARG A 1 181 ? 18.150 1.898 -4.591 1.00 82.88 181 ARG A O 1
ATOM 1456 N N . GLU A 1 182 ? 17.963 4.132 -4.356 1.00 80.75 182 GLU A N 1
ATOM 1457 C CA . GLU A 1 182 ? 16.577 4.239 -4.814 1.00 80.75 182 GLU A CA 1
ATOM 1458 C C . GLU A 1 182 ? 16.402 3.686 -6.237 1.00 80.75 182 GLU A C 1
ATOM 1460 O O . GLU A 1 182 ? 15.496 2.894 -6.489 1.00 80.75 182 GLU A O 1
ATOM 1465 N N . ILE A 1 183 ? 17.296 4.046 -7.167 1.00 86.69 183 ILE A N 1
ATOM 1466 C CA . ILE A 1 183 ? 17.245 3.572 -8.559 1.00 86.69 183 ILE A CA 1
ATOM 1467 C C . ILE A 1 183 ? 17.403 2.052 -8.632 1.00 86.69 183 ILE A C 1
ATOM 1469 O O . ILE A 1 183 ? 16.642 1.386 -9.335 1.00 86.69 183 ILE A O 1
ATOM 1473 N N . VAL A 1 184 ? 18.391 1.497 -7.924 1.00 87.50 184 VAL A N 1
ATOM 1474 C CA . VAL A 1 184 ? 18.677 0.056 -7.953 1.00 87.50 184 VAL A CA 1
ATOM 1475 C C . VAL A 1 184 ? 17.562 -0.744 -7.284 1.00 87.50 184 VAL A C 1
ATOM 1477 O O . VAL A 1 184 ? 17.192 -1.803 -7.792 1.00 87.50 184 VAL A O 1
ATOM 1480 N N . GLU A 1 185 ? 17.020 -0.265 -6.163 1.00 83.62 185 GLU A N 1
ATOM 1481 C CA . GLU A 1 185 ? 15.893 -0.912 -5.485 1.00 83.62 185 GLU A CA 1
ATOM 1482 C C . GLU A 1 185 ? 14.643 -0.902 -6.375 1.00 83.62 185 GLU A C 1
ATOM 1484 O O . GLU A 1 185 ? 14.070 -1.965 -6.616 1.00 83.62 185 GLU A O 1
ATOM 1489 N N . TYR A 1 186 ? 14.307 0.247 -6.968 1.00 83.19 186 TYR A N 1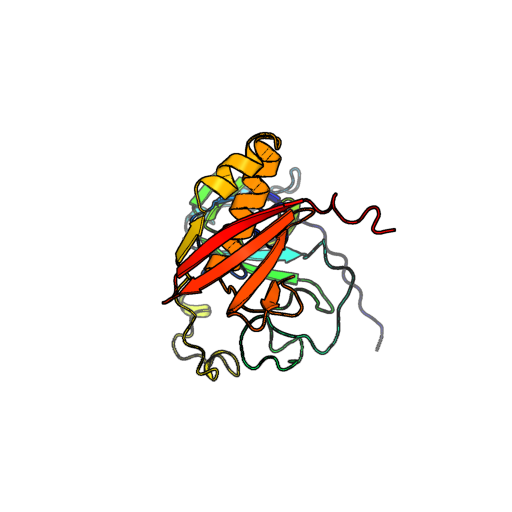
ATOM 1490 C CA . TYR A 1 186 ? 13.200 0.385 -7.918 1.00 83.19 186 TYR A CA 1
ATOM 1491 C C . TYR A 1 186 ? 13.343 -0.542 -9.131 1.00 83.19 186 TYR A C 1
ATOM 1493 O O . TYR A 1 186 ? 12.398 -1.226 -9.527 1.00 83.19 186 TYR A O 1
ATOM 1501 N N . LEU A 1 187 ? 14.538 -0.576 -9.732 1.00 88.44 187 LEU A N 1
ATOM 1502 C CA . LEU A 1 187 ? 14.840 -1.419 -10.886 1.00 88.44 187 LEU A CA 1
ATOM 1503 C C . LEU A 1 187 ? 14.608 -2.894 -10.556 1.00 88.44 187 LEU A C 1
ATOM 1505 O O . LEU A 1 187 ? 13.917 -3.594 -11.297 1.00 88.44 187 LEU A O 1
ATOM 1509 N N . LYS A 1 188 ? 15.167 -3.354 -9.430 1.00 88.00 188 LYS A N 1
ATOM 1510 C CA . LYS A 1 188 ? 14.995 -4.734 -8.976 1.00 88.00 188 LYS A CA 1
ATOM 1511 C C . LYS A 1 188 ? 13.532 -5.056 -8.742 1.00 88.00 188 LYS A C 1
ATOM 1513 O O . LYS A 1 188 ? 13.090 -6.110 -9.179 1.00 88.00 188 LYS A O 1
ATOM 1518 N N . GLU A 1 189 ? 12.791 -4.174 -8.085 1.00 81.62 189 GLU A N 1
ATOM 1519 C CA . GLU A 1 189 ? 11.388 -4.409 -7.759 1.00 81.62 189 GLU A CA 1
ATOM 1520 C C . GLU A 1 189 ? 10.521 -4.591 -9.007 1.00 81.62 189 GLU A C 1
ATOM 1522 O O . GLU A 1 189 ? 9.759 -5.555 -9.094 1.00 81.62 189 GLU A O 1
ATOM 1527 N N . ILE A 1 190 ? 10.685 -3.725 -10.012 1.00 83.81 190 ILE A N 1
ATOM 1528 C CA . ILE A 1 190 ? 9.936 -3.854 -11.266 1.00 83.81 190 ILE A CA 1
ATOM 1529 C C . ILE A 1 190 ? 10.318 -5.132 -12.008 1.00 83.81 190 ILE A C 1
ATOM 1531 O O . ILE A 1 190 ? 9.427 -5.876 -12.412 1.00 83.81 190 ILE A O 1
ATOM 1535 N N . LEU A 1 191 ? 11.616 -5.396 -12.176 1.00 88.81 191 LEU A N 1
ATOM 1536 C CA . LEU A 1 191 ? 12.085 -6.531 -12.976 1.00 88.81 191 LEU A CA 1
ATOM 1537 C C . LEU A 1 191 ? 11.830 -7.879 -12.298 1.00 88.81 191 LEU A C 1
ATOM 1539 O O . LEU A 1 191 ? 11.521 -8.840 -12.988 1.00 88.81 191 LEU A O 1
ATOM 1543 N N . THR A 1 192 ? 11.888 -7.941 -10.964 1.00 86.06 192 THR A N 1
ATOM 1544 C CA . THR A 1 192 ? 11.518 -9.143 -10.191 1.00 86.06 192 THR A CA 1
ATOM 1545 C C . THR A 1 192 ? 10.054 -9.480 -10.413 1.00 86.06 192 THR A C 1
ATOM 1547 O O . THR A 1 192 ? 9.659 -10.640 -10.450 1.00 86.06 192 THR A O 1
ATOM 1550 N N . ARG A 1 193 ? 9.226 -8.449 -10.544 1.00 79.56 193 ARG A N 1
ATOM 1551 C CA . ARG A 1 193 ? 7.795 -8.619 -10.662 1.00 79.56 193 ARG A CA 1
ATOM 1552 C C . ARG A 1 193 ? 7.366 -9.005 -12.064 1.00 79.56 193 ARG A C 1
ATOM 1554 O O . ARG A 1 193 ? 6.575 -9.926 -12.220 1.00 79.56 193 ARG A O 1
ATOM 1561 N N . ASP A 1 194 ? 7.803 -8.231 -13.048 1.00 83.69 194 ASP A N 1
ATOM 1562 C CA . ASP A 1 194 ? 7.456 -8.451 -14.442 1.00 83.69 194 ASP A CA 1
ATOM 1563 C C . ASP A 1 194 ? 8.390 -7.639 -15.362 1.00 83.69 194 ASP A C 1
ATOM 1565 O O . ASP A 1 194 ? 8.243 -6.410 -15.459 1.00 83.69 194 ASP A O 1
ATOM 1569 N N . PRO A 1 195 ? 9.335 -8.303 -16.046 1.00 86.25 195 PRO A N 1
ATOM 1570 C CA . PRO A 1 195 ? 10.280 -7.665 -16.950 1.00 86.25 195 PRO A CA 1
ATOM 1571 C C . PRO A 1 195 ? 9.689 -7.337 -18.330 1.00 86.25 195 PRO A C 1
ATOM 1573 O O . PRO A 1 195 ? 10.416 -6.840 -19.185 1.00 86.25 195 PRO A O 1
ATOM 1576 N N . HIS A 1 196 ? 8.397 -7.570 -18.583 1.00 86.12 196 HIS A N 1
ATOM 1577 C CA . HIS A 1 196 ? 7.810 -7.367 -19.910 1.00 86.12 196 HIS A CA 1
ATOM 1578 C C . HIS A 1 196 ? 7.231 -5.956 -20.122 1.00 86.12 196 HIS A C 1
ATOM 1580 O O . HIS A 1 196 ? 6.740 -5.318 -19.170 1.00 86.12 196 HIS A O 1
ATOM 1586 N N . PRO A 1 197 ? 7.189 -5.484 -21.389 1.00 83.00 197 PRO A N 1
ATOM 1587 C CA . PRO A 1 197 ? 6.516 -4.249 -21.775 1.00 83.00 197 PRO A CA 1
ATOM 1588 C C . PRO A 1 197 ? 5.084 -4.160 -21.247 1.00 83.00 197 PRO A C 1
ATOM 1590 O O . PRO A 1 197 ? 4.289 -5.094 -21.359 1.00 83.00 197 PRO A O 1
ATOM 1593 N N . HIS A 1 198 ? 4.746 -3.002 -20.685 1.00 75.12 198 HIS A N 1
ATOM 1594 C CA . HIS A 1 198 ? 3.402 -2.677 -20.215 1.00 75.12 198 HIS A CA 1
ATOM 1595 C C . HIS A 1 198 ? 3.213 -1.174 -20.237 1.00 75.12 198 HIS A C 1
ATOM 1597 O O . HIS A 1 198 ? 4.149 -0.438 -19.969 1.00 75.12 198 HIS A O 1
ATOM 1603 N N . ILE A 1 199 ? 1.991 -0.694 -20.441 1.00 68.62 199 ILE A N 1
ATOM 1604 C CA . ILE A 1 199 ? 1.711 0.744 -20.597 1.00 68.62 199 ILE A CA 1
ATOM 1605 C C . ILE A 1 199 ? 2.155 1.632 -19.413 1.00 68.62 199 ILE A C 1
ATOM 1607 O O . ILE A 1 199 ? 2.281 2.842 -19.555 1.00 68.62 199 ILE A O 1
ATOM 1611 N N . TYR A 1 200 ? 2.398 1.037 -18.241 1.00 67.19 200 TYR A N 1
ATOM 1612 C CA . TYR A 1 200 ? 2.858 1.725 -17.025 1.00 67.19 200 TYR A CA 1
ATOM 1613 C C . TYR A 1 200 ? 4.339 1.478 -16.720 1.00 67.19 200 TYR A C 1
ATOM 1615 O O . TYR A 1 200 ? 4.892 2.098 -15.814 1.00 67.19 200 TYR A O 1
ATOM 1623 N N . ARG A 1 201 ? 4.982 0.564 -17.450 1.00 75.56 201 ARG A N 1
ATOM 1624 C CA . ARG A 1 201 ? 6.404 0.255 -17.339 1.00 75.56 201 ARG A CA 1
ATOM 1625 C C . ARG A 1 201 ? 7.076 0.802 -18.584 1.00 75.56 201 ARG A C 1
ATOM 1627 O O . ARG A 1 201 ? 6.720 0.448 -19.699 1.00 75.56 201 ARG A O 1
ATOM 1634 N N . ARG A 1 202 ? 8.073 1.664 -18.415 1.00 82.19 202 ARG A N 1
ATOM 1635 C CA . ARG A 1 202 ? 8.838 2.222 -19.539 1.00 82.19 202 ARG A CA 1
ATOM 1636 C C . ARG A 1 202 ? 9.849 1.192 -20.061 1.00 82.19 202 ARG A C 1
ATOM 1638 O O . ARG A 1 202 ? 11.037 1.487 -20.112 1.00 82.19 202 ARG A O 1
ATOM 1645 N N . ILE A 1 203 ? 9.362 -0.012 -20.365 1.00 88.19 203 ILE A N 1
ATOM 1646 C CA . ILE A 1 203 ? 10.108 -1.143 -20.908 1.00 88.19 203 ILE A CA 1
ATOM 1647 C C . ILE A 1 203 ? 9.820 -1.218 -22.401 1.00 88.19 203 ILE A C 1
ATOM 1649 O O . ILE A 1 203 ? 8.658 -1.228 -22.812 1.00 88.19 203 ILE A O 1
ATOM 1653 N N . LYS A 1 204 ? 10.881 -1.273 -23.197 1.00 88.62 204 LYS A N 1
ATOM 1654 C CA . LYS A 1 204 ? 10.828 -1.575 -24.626 1.00 88.62 204 LYS A CA 1
ATOM 1655 C C . LYS A 1 204 ? 11.664 -2.818 -24.875 1.00 88.62 204 LYS A C 1
ATOM 1657 O O . LYS A 1 204 ? 12.758 -2.900 -24.330 1.00 88.62 204 LYS A O 1
ATOM 1662 N N . THR A 1 205 ? 11.156 -3.735 -25.683 1.00 88.06 205 THR A N 1
ATOM 1663 C CA . THR A 1 205 ? 11.883 -4.933 -26.110 1.00 88.06 205 THR A CA 1
ATOM 1664 C C . THR A 1 205 ? 12.240 -4.765 -27.578 1.00 88.06 205 THR A C 1
ATOM 1666 O O . THR A 1 205 ? 11.383 -4.396 -28.382 1.00 88.06 205 THR A O 1
ATOM 1669 N N . SER A 1 206 ? 13.513 -4.958 -27.887 1.00 84.31 206 SER A N 1
ATOM 1670 C CA . SER A 1 206 ? 14.077 -4.927 -29.230 1.00 84.31 206 SER A CA 1
ATOM 1671 C C . SER A 1 206 ? 13.948 -6.303 -29.892 1.00 84.31 206 SER A C 1
ATOM 1673 O O . SER A 1 206 ? 13.704 -7.311 -29.228 1.00 84.31 206 SER A O 1
ATOM 1675 N N . SER A 1 207 ? 14.090 -6.353 -31.217 1.00 79.50 207 SER A N 1
ATOM 1676 C CA . SER A 1 207 ? 13.974 -7.588 -32.010 1.00 79.50 207 SER A CA 1
ATOM 1677 C C . SER A 1 207 ? 15.069 -8.621 -31.722 1.00 79.50 207 SER A C 1
ATOM 1679 O O . SER A 1 207 ? 14.887 -9.793 -32.020 1.00 79.50 207 SER A O 1
ATOM 1681 N N . ASP A 1 208 ? 16.187 -8.194 -31.135 1.00 81.88 208 ASP A N 1
ATOM 1682 C CA . ASP A 1 208 ? 17.315 -9.028 -30.706 1.00 81.88 208 ASP A CA 1
ATOM 1683 C C . ASP A 1 208 ? 17.074 -9.738 -29.355 1.00 81.88 208 ASP A C 1
ATOM 1685 O O . ASP A 1 208 ? 17.963 -10.413 -28.845 1.00 81.88 208 ASP A O 1
ATOM 1689 N N . GLY A 1 209 ? 15.889 -9.576 -28.754 1.00 80.00 209 GLY A N 1
ATOM 1690 C CA . GLY A 1 209 ? 15.536 -10.151 -27.453 1.00 80.00 209 GLY A CA 1
ATOM 1691 C C . GLY A 1 209 ? 15.988 -9.315 -26.250 1.00 80.00 209 GLY A C 1
ATOM 1692 O O . GLY A 1 209 ? 15.574 -9.592 -25.121 1.00 80.00 209 GLY A O 1
ATOM 1693 N N . ASN A 1 210 ? 16.762 -8.247 -26.465 1.00 91.12 210 ASN A N 1
ATOM 1694 C CA . ASN A 1 210 ? 17.159 -7.333 -25.402 1.00 91.12 210 ASN A CA 1
ATOM 1695 C C . ASN A 1 210 ? 16.036 -6.352 -25.066 1.00 91.12 210 ASN A C 1
ATOM 1697 O O . ASN A 1 210 ? 15.212 -5.975 -25.899 1.00 91.12 210 ASN A O 1
ATOM 1701 N N . SER A 1 211 ? 15.999 -5.905 -23.816 1.00 93.88 211 SER A N 1
ATOM 1702 C CA . SER A 1 211 ? 15.013 -4.948 -23.329 1.00 93.88 211 SER A CA 1
ATOM 1703 C C . SER A 1 211 ? 15.668 -3.770 -22.621 1.00 93.88 211 SER A C 1
ATOM 1705 O O . SER A 1 211 ? 16.720 -3.889 -21.998 1.00 93.88 211 SER A O 1
ATOM 1707 N N . VAL A 1 212 ? 15.026 -2.607 -22.699 1.00 93.50 212 VAL A N 1
ATOM 1708 C CA . VAL A 1 212 ? 15.459 -1.381 -22.025 1.00 93.50 212 VAL A CA 1
ATOM 1709 C C . VAL A 1 212 ? 14.355 -0.889 -21.109 1.00 93.50 212 VAL A C 1
ATOM 1711 O O . VAL A 1 212 ? 13.251 -0.612 -21.576 1.00 93.50 212 VAL A O 1
ATOM 1714 N N . ILE A 1 213 ? 14.662 -0.714 -19.822 1.00 92.31 213 ILE A N 1
ATOM 1715 C CA . ILE A 1 213 ? 13.781 -0.070 -18.842 1.00 92.31 213 ILE A CA 1
ATOM 1716 C C . ILE A 1 213 ? 14.275 1.335 -18.493 1.00 92.31 213 ILE A C 1
ATOM 1718 O O . ILE A 1 213 ? 15.435 1.542 -18.135 1.00 92.31 213 ILE A O 1
ATOM 1722 N N . ALA A 1 214 ? 13.375 2.318 -18.554 1.00 89.62 214 ALA A N 1
ATOM 1723 C CA . ALA A 1 214 ? 13.646 3.662 -18.058 1.00 89.62 214 ALA A CA 1
ATOM 1724 C C . ALA A 1 214 ? 13.306 3.803 -16.568 1.00 89.62 214 ALA A C 1
ATOM 1726 O O . ALA A 1 214 ? 12.151 3.633 -16.166 1.00 89.62 214 ALA A O 1
ATOM 1727 N N . VAL A 1 215 ? 14.298 4.205 -15.772 1.00 87.12 215 VAL A N 1
ATOM 1728 C CA . VAL A 1 215 ? 14.161 4.523 -14.344 1.00 87.12 215 VAL A CA 1
ATOM 1729 C C . VAL A 1 215 ? 14.647 5.951 -14.121 1.00 87.12 215 VAL A C 1
ATOM 1731 O O . VAL A 1 215 ? 15.839 6.228 -14.209 1.00 87.12 215 VAL A O 1
ATOM 1734 N N . LYS A 1 216 ? 13.724 6.883 -13.854 1.00 83.69 216 LYS A N 1
ATOM 1735 C CA . LYS A 1 216 ? 14.016 8.329 -13.839 1.00 83.69 216 LYS A CA 1
ATOM 1736 C C . LYS A 1 216 ? 14.759 8.746 -15.130 1.00 83.69 216 LYS A C 1
ATOM 1738 O O . LYS A 1 216 ? 14.213 8.583 -16.223 1.00 83.69 216 LYS A O 1
ATOM 1743 N N . ARG A 1 217 ? 15.987 9.249 -14.981 1.00 87.50 217 ARG A N 1
ATOM 1744 C CA . ARG A 1 217 ? 16.925 9.700 -16.023 1.00 87.50 217 ARG A CA 1
ATOM 1745 C C . ARG A 1 217 ? 17.855 8.597 -16.549 1.00 87.50 217 ARG A C 1
ATOM 1747 O O . ARG A 1 217 ? 18.732 8.870 -17.356 1.00 87.50 217 ARG A O 1
ATOM 1754 N N . TRP A 1 218 ? 17.689 7.365 -16.076 1.00 90.19 218 TRP A N 1
ATOM 1755 C CA . TRP A 1 218 ? 18.545 6.230 -16.407 1.00 90.19 218 TRP A CA 1
ATOM 1756 C C . TRP A 1 218 ? 17.833 5.256 -17.341 1.00 90.19 218 TRP A C 1
ATOM 1758 O O . TRP A 1 218 ? 16.602 5.124 -17.322 1.00 90.19 218 TRP A O 1
ATOM 1768 N N . ARG A 1 219 ? 18.609 4.575 -18.176 1.00 93.56 219 ARG A N 1
ATOM 1769 C CA . ARG A 1 219 ? 18.168 3.517 -19.084 1.00 93.56 219 ARG A CA 1
ATOM 1770 C C . ARG A 1 219 ? 18.975 2.273 -18.783 1.00 93.56 219 ARG A C 1
ATOM 1772 O O . ARG A 1 219 ? 20.183 2.284 -18.965 1.00 93.56 219 ARG A O 1
ATOM 1779 N N . PHE A 1 220 ? 18.309 1.228 -18.314 1.00 94.81 220 PHE A N 1
ATOM 1780 C CA . PHE A 1 220 ? 18.941 -0.046 -18.004 1.00 94.81 220 PHE A CA 1
ATOM 1781 C C . PHE A 1 220 ? 18.630 -1.047 -19.101 1.00 94.81 220 PHE A C 1
ATOM 1783 O O . PHE A 1 220 ? 17.460 -1.259 -19.419 1.00 94.81 220 PHE A O 1
ATOM 1790 N N . MET A 1 221 ? 19.675 -1.644 -19.658 1.00 95.12 221 MET A N 1
ATOM 1791 C CA . MET A 1 221 ? 19.589 -2.708 -20.651 1.00 95.12 221 MET A CA 1
ATOM 1792 C C . MET A 1 221 ? 19.620 -4.055 -19.936 1.00 95.12 221 MET A C 1
ATOM 1794 O O . MET A 1 221 ? 20.441 -4.259 -19.033 1.00 95.12 221 MET A O 1
ATOM 1798 N N . PHE A 1 222 ? 18.712 -4.950 -20.308 1.00 95.88 222 PHE A N 1
ATOM 1799 C CA . PHE A 1 222 ? 18.618 -6.277 -19.726 1.00 95.88 222 PHE A CA 1
ATOM 1800 C C . PHE A 1 222 ? 18.146 -7.331 -20.727 1.00 95.88 222 PHE A C 1
ATOM 1802 O O . PHE A 1 222 ? 17.397 -7.021 -21.652 1.00 95.88 222 PHE A O 1
ATOM 1809 N N . SER A 1 223 ? 18.545 -8.580 -20.499 1.00 93.88 223 SER A N 1
ATOM 1810 C CA . SER A 1 223 ? 17.999 -9.765 -21.167 1.00 93.88 223 SER A CA 1
ATOM 1811 C C . SER A 1 223 ? 17.189 -10.601 -20.172 1.00 93.88 223 SER A C 1
ATOM 1813 O O . SER A 1 223 ? 17.354 -10.475 -18.951 1.00 93.88 223 SER A O 1
ATOM 1815 N N . LEU A 1 224 ? 16.276 -11.424 -20.689 1.00 90.69 224 LEU A N 1
ATOM 1816 C CA . LEU A 1 224 ? 15.522 -12.403 -19.912 1.00 90.69 224 LEU A CA 1
ATOM 1817 C C . LEU A 1 224 ? 15.876 -13.807 -20.408 1.00 90.69 224 LEU A C 1
ATOM 1819 O O . LEU A 1 224 ? 15.536 -14.168 -21.529 1.00 90.69 224 LEU A O 1
ATOM 1823 N N . GLU A 1 225 ? 16.512 -14.599 -19.550 1.00 88.25 225 GLU A N 1
ATOM 1824 C CA . GLU A 1 225 ? 16.919 -15.981 -19.827 1.00 88.25 225 GLU A CA 1
ATOM 1825 C C . GLU A 1 225 ? 16.430 -16.868 -18.677 1.00 88.25 225 GLU A C 1
ATOM 1827 O O . GLU A 1 225 ? 16.775 -16.624 -17.521 1.00 88.25 225 GLU A O 1
ATOM 1832 N N . GLU A 1 226 ? 15.590 -17.866 -18.968 1.00 83.62 226 GLU A N 1
ATOM 1833 C CA . GLU A 1 226 ? 15.143 -18.892 -18.003 1.00 83.62 226 GLU A CA 1
ATOM 1834 C C . GLU A 1 226 ? 14.644 -18.335 -16.647 1.00 83.62 226 GLU A C 1
ATOM 1836 O O . GLU A 1 226 ? 14.981 -18.820 -15.567 1.00 83.62 226 GLU A O 1
ATOM 1841 N N . GLY A 1 227 ? 13.848 -17.259 -16.676 1.00 84.44 227 GLY A N 1
ATOM 1842 C CA . GLY A 1 227 ? 13.320 -16.629 -15.455 1.00 84.44 227 GLY A CA 1
ATOM 1843 C C . GLY A 1 227 ? 14.330 -15.759 -14.690 1.00 84.44 227 GLY A C 1
ATOM 1844 O O . GLY A 1 227 ? 14.010 -15.233 -13.620 1.00 84.44 227 GLY A O 1
ATOM 1845 N N . THR A 1 228 ? 15.527 -15.555 -15.242 1.00 90.81 228 THR A N 1
ATOM 1846 C CA . THR A 1 228 ? 16.537 -14.623 -14.737 1.00 90.81 228 THR A CA 1
ATOM 1847 C C . THR A 1 228 ? 16.628 -13.393 -15.633 1.00 90.81 228 THR A C 1
ATOM 1849 O O . THR A 1 228 ? 16.886 -13.483 -16.829 1.00 90.81 228 THR A O 1
ATOM 1852 N N . VAL A 1 229 ? 16.456 -12.219 -15.033 1.00 93.62 229 VAL A N 1
ATOM 1853 C CA . VAL A 1 229 ? 16.666 -10.921 -15.669 1.00 93.62 229 VAL A CA 1
ATOM 1854 C C . VAL A 1 229 ? 18.105 -10.479 -15.422 1.00 93.62 229 VAL A C 1
ATOM 1856 O O . VAL A 1 229 ? 18.480 -10.183 -14.282 1.00 93.62 229 VAL A O 1
ATOM 1859 N N . ARG A 1 230 ? 18.917 -10.422 -16.481 1.00 95.00 230 ARG A N 1
ATOM 1860 C CA . ARG A 1 230 ? 20.316 -9.978 -16.423 1.00 95.00 230 ARG A CA 1
ATOM 1861 C C . ARG A 1 230 ? 20.412 -8.533 -16.880 1.00 95.00 230 ARG A C 1
ATOM 1863 O O . ARG A 1 230 ? 20.291 -8.250 -18.063 1.00 95.00 230 ARG A O 1
ATOM 1870 N N . VAL A 1 231 ? 20.633 -7.614 -15.944 1.00 96.19 231 VAL A N 1
ATOM 1871 C CA . VAL A 1 231 ? 20.886 -6.199 -16.245 1.00 96.19 231 VAL A CA 1
ATOM 1872 C C . VAL A 1 231 ? 22.369 -6.026 -16.551 1.00 96.19 231 VAL A C 1
ATOM 1874 O O . VAL A 1 231 ? 23.196 -6.131 -15.642 1.00 96.19 231 VAL A O 1
ATOM 1877 N N . PHE A 1 232 ? 22.690 -5.758 -17.815 1.00 94.81 232 PHE A N 1
ATOM 1878 C CA . PHE A 1 232 ? 24.063 -5.733 -18.331 1.00 94.81 232 PHE A CA 1
ATOM 1879 C C . PHE A 1 232 ? 24.548 -4.340 -18.747 1.00 94.81 232 PHE A C 1
ATOM 1881 O O . PHE A 1 232 ? 25.748 -4.133 -18.880 1.00 94.81 232 PHE A O 1
ATOM 1888 N N . GLY A 1 233 ? 23.649 -3.366 -18.912 1.00 93.06 233 GLY A N 1
ATOM 1889 C CA . GLY A 1 233 ? 24.030 -2.013 -19.319 1.00 93.06 233 GLY A CA 1
ATOM 1890 C C . GLY A 1 233 ? 23.246 -0.929 -18.595 1.00 93.06 233 GLY A C 1
ATOM 1891 O O . GLY A 1 233 ? 22.101 -1.134 -18.184 1.00 93.06 233 GLY A O 1
ATOM 1892 N N . VAL A 1 234 ? 23.851 0.251 -18.470 1.00 94.38 234 VAL A N 1
ATOM 1893 C CA . VAL A 1 234 ? 23.179 1.461 -17.994 1.00 94.38 234 VAL A CA 1
ATOM 1894 C C . VAL A 1 234 ? 23.665 2.687 -18.760 1.00 94.38 234 VAL A C 1
ATOM 1896 O O . VAL A 1 234 ? 24.863 2.872 -18.937 1.00 94.38 234 VAL A O 1
ATOM 1899 N N . ALA A 1 235 ? 22.728 3.531 -19.181 1.00 90.75 235 ALA A N 1
ATOM 1900 C CA . ALA A 1 235 ? 22.991 4.831 -19.785 1.00 90.75 235 ALA A CA 1
ATOM 1901 C C . ALA A 1 235 ? 22.222 5.932 -19.042 1.00 90.75 235 ALA A C 1
ATOM 1903 O O . ALA A 1 235 ? 21.173 5.681 -18.435 1.00 90.75 235 ALA A O 1
ATOM 1904 N N . HIS A 1 236 ? 22.735 7.157 -19.094 1.00 87.12 236 HIS A N 1
ATOM 1905 C CA . HIS A 1 236 ? 22.085 8.346 -18.549 1.00 87.12 236 HIS A CA 1
ATOM 1906 C C . HIS A 1 236 ? 21.509 9.178 -19.700 1.00 87.12 236 HIS A C 1
ATOM 1908 O O . HIS A 1 236 ? 22.187 9.405 -20.693 1.00 87.12 236 HIS A O 1
ATOM 1914 N N . ASP A 1 237 ? 20.295 9.713 -19.557 1.00 73.62 237 ASP A N 1
ATOM 1915 C CA . ASP A 1 237 ? 19.587 10.498 -20.588 1.00 73.62 237 ASP A CA 1
ATOM 1916 C C . ASP A 1 237 ? 20.306 11.803 -21.029 1.00 73.62 237 ASP A C 1
ATOM 1918 O O . ASP A 1 237 ? 19.752 12.567 -21.813 1.00 73.62 237 ASP A O 1
ATOM 1922 N N . ARG A 1 238 ? 21.541 12.076 -20.572 1.00 55.44 238 ARG A N 1
ATOM 1923 C CA . ARG A 1 238 ? 22.356 13.216 -21.044 1.00 55.44 238 ARG A CA 1
ATOM 1924 C C . ARG A 1 238 ? 22.904 13.029 -22.468 1.00 55.44 238 ARG A C 1
ATOM 1926 O O . ARG A 1 238 ? 23.467 13.971 -23.002 1.00 55.44 238 ARG A O 1
ATOM 1933 N N . GLU A 1 239 ? 22.665 11.886 -23.110 1.00 48.19 239 GLU A N 1
ATOM 1934 C CA . GLU A 1 239 ? 23.093 11.589 -24.490 1.00 48.19 239 GLU A CA 1
ATOM 1935 C C . GLU A 1 239 ? 21.968 11.747 -25.536 1.00 48.19 239 GLU A C 1
ATOM 1937 O O . GLU A 1 239 ? 21.871 11.001 -26.507 1.00 48.19 239 GLU A O 1
ATOM 1942 N N . ARG A 1 240 ? 21.082 12.734 -25.355 1.00 39.56 240 ARG A N 1
ATOM 1943 C CA . ARG A 1 240 ? 20.271 13.290 -26.456 1.00 39.56 240 ARG A CA 1
ATOM 1944 C C . ARG A 1 240 ? 20.506 14.790 -26.574 1.00 39.56 240 ARG A C 1
ATOM 1946 O O . ARG A 1 240 ? 19.591 15.592 -26.435 1.00 39.56 240 ARG A O 1
ATOM 1953 N N . GLY A 1 241 ? 21.760 15.153 -26.785 1.00 36.16 241 GLY A N 1
ATOM 1954 C CA . GLY A 1 241 ? 22.158 16.453 -27.295 1.00 36.16 241 GLY A CA 1
ATOM 1955 C C . GLY A 1 241 ? 23.112 16.189 -28.445 1.00 36.16 241 GLY A C 1
ATOM 1956 O O . GLY A 1 241 ? 24.090 15.480 -28.247 1.00 36.16 241 GLY A O 1
ATOM 1957 N N . THR A 1 242 ? 22.769 16.719 -29.619 1.00 34.06 242 THR A N 1
ATOM 1958 C CA . THR A 1 242 ? 23.565 16.751 -30.855 1.00 34.06 242 THR A CA 1
ATOM 1959 C C . THR A 1 242 ? 23.907 15.394 -31.483 1.00 34.06 242 THR A C 1
ATOM 1961 O O . THR A 1 242 ? 24.921 14.778 -31.172 1.00 34.06 242 THR A O 1
ATOM 1964 N N . GLN A 1 243 ? 23.099 14.978 -32.459 1.00 25.91 243 GLN A N 1
ATOM 1965 C CA . GLN A 1 243 ? 23.678 14.535 -33.728 1.00 25.91 243 GLN A CA 1
ATOM 1966 C C . GLN A 1 243 ? 23.481 15.673 -34.748 1.00 25.91 243 GLN A C 1
ATOM 1968 O O . GLN A 1 243 ? 22.458 16.357 -34.638 1.00 25.91 243 GLN A O 1
ATOM 1973 N N . PRO A 1 244 ? 24.485 15.934 -35.606 1.00 37.22 244 PRO A N 1
ATOM 1974 C CA . PRO A 1 244 ? 24.532 17.083 -36.514 1.00 37.22 244 PRO A CA 1
ATOM 1975 C C . PRO A 1 244 ? 23.456 17.047 -37.602 1.00 37.22 244 PRO A C 1
ATOM 1977 O O . PRO A 1 244 ? 22.997 15.935 -37.952 1.00 37.22 244 PRO A O 1
#

Radius of gyration: 21.0 Å; chains: 1; bounding box: 62×38×61 Å

Foldseek 3Di:
DDDDDDDFDFQWWKAWPFQDLLLFAPAQVRDPDKTKMKTFGDPDPPVLVVCPPVVVFQKKKWKFAPPPDPAADQWDQDPDADSDIDGPVLDQDCRDPGSIHIHIWGWDDDDRRMTMTIRGRDHGGTGTRDMGGDDCVVPDDPPDDSPRRVVGPPDQQQFFAEAEDPVAVVVCPPPDPVVSVVQVSSVSSPNRRPQDDDPVWQWDADPVQWIWTDDPQKIWIWHDDPSYIYGDDMDGNPPPDDDD

Secondary structure (DSSP, 8-state):
-PPP------SEEEE-S--STTTS-SSGGG-SS--EEEEEEPSSS-HHHHTTTGGG-SEEEEEEE-TT-----SEE--SSSSS--EEGGGS--S-SSS-EEEEEEEEEEEETTEEEEES--SPTTEEEEEEEE--HHHH--TT---GGGTS-----PPPPEEEE-HHHHHHTTTS-HHHHHHHHHHHHHHHHH--S-BTTB-EEE-TTS-EEEEETTEEEEEEEETTEEEEEEEEEGGG-S---